Protein AF-A0A3N5NWB4-F1 (afdb_monomer)

Sequence (268 aa):
MDVYEHLRAKLATHPMGAPESESILEILRILFSPEEAALALHLPFKPGRDSEIAQRAGLPVEEVVAGCEAMADRGLVYAFEARGRHFYMLFPTAPGLFEFPFMKHGRLDLPFERLGELWADYYAHGWGAEMKGRRTHVARVIPIQETVAAQQTVLTFEEVAGYIDRARSISLQDCACRVSHGACDAPLDVCLAFDYGSKYLVERGMGRAIGREEALAVLRRARDAGLVHMTSNTLDRVEFVCNCCACCCGLLGTVTRLGGAAADIASN

Structure (mmCIF, N/CA/C/O backbone):
data_AF-A0A3N5NWB4-F1
#
_entry.id   AF-A0A3N5NWB4-F1
#
loop_
_atom_site.group_PDB
_atom_site.id
_atom_site.type_symbol
_atom_site.label_atom_id
_atom_site.label_alt_id
_atom_site.label_comp_id
_atom_site.label_asym_id
_atom_site.label_entity_id
_atom_site.label_seq_id
_atom_site.pdbx_PDB_ins_code
_atom_site.Cartn_x
_atom_site.Cartn_y
_atom_site.Cartn_z
_atom_site.occupancy
_atom_site.B_iso_or_equiv
_atom_site.auth_seq_id
_atom_site.auth_comp_id
_atom_site.auth_asym_id
_atom_site.auth_atom_id
_atom_site.pdbx_PDB_model_num
ATOM 1 N N . MET A 1 1 ? -4.529 17.393 21.491 1.00 63.91 1 MET A N 1
ATOM 2 C CA . MET A 1 1 ? -3.947 16.555 20.438 1.00 63.91 1 MET A CA 1
ATOM 3 C C . MET A 1 1 ? -5.118 15.950 19.684 1.00 63.91 1 MET A C 1
ATOM 5 O O . MET A 1 1 ? -5.981 15.351 20.321 1.00 63.91 1 MET A O 1
ATOM 9 N N . ASP A 1 2 ? -5.234 16.257 18.398 1.00 92.44 2 ASP A N 1
ATOM 10 C CA . ASP A 1 2 ? -6.316 15.793 17.514 1.00 92.44 2 ASP A CA 1
ATOM 11 C C . ASP A 1 2 ? -6.237 14.254 17.355 1.00 92.44 2 ASP A C 1
ATOM 13 O O . ASP A 1 2 ? -5.191 13.647 17.605 1.00 92.44 2 ASP A O 1
ATOM 17 N N . VAL A 1 3 ? -7.323 13.575 16.980 1.00 97.44 3 VAL A N 1
ATOM 18 C CA . VAL A 1 3 ? -7.339 12.106 16.814 1.00 97.44 3 VAL A CA 1
ATOM 19 C C . VAL A 1 3 ? -6.293 11.643 15.790 1.00 97.44 3 VAL A C 1
ATOM 21 O O . VAL A 1 3 ? -5.629 10.624 15.987 1.00 97.44 3 VAL A O 1
ATOM 24 N N . TYR A 1 4 ? -6.057 12.446 14.753 1.00 98.00 4 TYR A N 1
ATOM 25 C CA . TYR A 1 4 ? -5.067 12.169 13.712 1.00 98.00 4 TYR A CA 1
ATOM 26 C C . TYR A 1 4 ? -3.621 12.272 14.214 1.00 98.00 4 TYR A C 1
ATOM 28 O O . TYR A 1 4 ? -2.770 11.487 13.799 1.00 98.00 4 TYR A O 1
ATOM 36 N N . GLU A 1 5 ? -3.335 13.170 15.159 1.00 97.38 5 GLU A N 1
ATOM 37 C CA . GLU A 1 5 ? -2.010 13.269 15.785 1.00 97.38 5 GLU A CA 1
ATOM 38 C C . GLU A 1 5 ? -1.709 12.028 16.638 1.00 97.38 5 GLU A C 1
ATOM 40 O O . GLU A 1 5 ? -0.597 11.491 16.586 1.00 97.38 5 GLU A O 1
ATOM 45 N N . HIS A 1 6 ? -2.713 11.514 17.360 1.00 97.69 6 HIS A N 1
ATOM 46 C CA . HIS A 1 6 ? -2.598 10.248 18.086 1.00 97.69 6 HIS A CA 1
ATOM 47 C C . HIS A 1 6 ? -2.399 9.064 17.133 1.00 97.69 6 HIS A C 1
ATOM 49 O O . HIS A 1 6 ? -1.564 8.194 17.399 1.00 97.69 6 HIS A O 1
ATOM 55 N N . LEU A 1 7 ? -3.126 9.029 16.009 1.00 97.94 7 LEU A N 1
ATOM 56 C CA . LEU A 1 7 ? -2.986 7.964 15.014 1.00 97.94 7 LEU A CA 1
ATOM 57 C C . LEU A 1 7 ? -1.591 7.985 14.383 1.00 97.94 7 LEU A C 1
ATOM 59 O O . LEU A 1 7 ? -0.927 6.948 14.321 1.00 97.94 7 LEU A O 1
ATOM 63 N N . ARG A 1 8 ? -1.084 9.166 14.018 1.00 97.00 8 ARG A N 1
ATOM 64 C CA . ARG A 1 8 ? 0.300 9.333 13.560 1.00 97.00 8 ARG A CA 1
ATOM 65 C C . ARG A 1 8 ? 1.304 8.894 14.626 1.00 97.00 8 ARG A C 1
ATOM 67 O O . ARG A 1 8 ? 2.269 8.202 14.308 1.00 97.00 8 ARG A O 1
ATOM 74 N N . ALA A 1 9 ? 1.077 9.236 15.896 1.00 96.56 9 ALA A N 1
ATOM 75 C CA . ALA A 1 9 ? 1.950 8.816 16.993 1.00 96.56 9 ALA A CA 1
ATOM 76 C C . ALA A 1 9 ? 2.006 7.303 17.147 1.00 96.56 9 ALA A C 1
ATOM 78 O O . ALA A 1 9 ? 3.091 6.745 17.308 1.00 96.56 9 ALA A O 1
ATOM 79 N N . LYS A 1 10 ? 0.865 6.631 17.001 1.00 95.62 10 LYS A N 1
ATOM 80 C CA . LYS A 1 10 ? 0.808 5.176 16.937 1.00 95.62 10 LYS A CA 1
ATOM 81 C C . LYS A 1 10 ? 1.592 4.632 15.741 1.00 95.62 10 LYS A C 1
ATOM 83 O O . LYS A 1 10 ? 2.409 3.736 15.939 1.00 95.62 10 LYS A O 1
ATOM 88 N N . LEU A 1 11 ? 1.394 5.164 14.532 1.00 93.94 11 LEU A N 1
ATOM 89 C CA . LEU A 1 11 ? 2.130 4.741 13.329 1.00 93.94 11 LEU A CA 1
ATOM 90 C C . LEU A 1 11 ? 3.647 4.888 13.499 1.00 93.94 11 LEU A C 1
ATOM 92 O O . LEU A 1 11 ? 4.399 3.995 13.116 1.00 93.94 11 LEU A O 1
ATOM 96 N N . ALA A 1 12 ? 4.102 5.947 14.170 1.00 91.50 12 ALA A N 1
ATOM 97 C CA . ALA A 1 12 ? 5.521 6.176 14.429 1.00 91.50 12 ALA A CA 1
ATOM 98 C C . ALA A 1 12 ? 6.161 5.158 15.384 1.00 91.50 12 ALA A C 1
ATOM 100 O O . ALA A 1 12 ? 7.383 5.014 15.375 1.00 91.50 12 ALA A O 1
ATOM 101 N N . THR A 1 13 ? 5.364 4.419 16.168 1.00 89.44 13 THR A N 1
ATOM 102 C CA . THR A 1 13 ? 5.878 3.297 16.975 1.00 89.44 13 THR A CA 1
ATOM 103 C C . THR A 1 13 ? 6.265 2.082 16.126 1.00 89.44 13 THR A C 1
ATOM 105 O O . THR A 1 13 ? 7.004 1.217 16.596 1.00 89.44 13 THR A O 1
ATOM 108 N N . HIS A 1 14 ? 5.802 2.007 14.874 1.00 87.25 14 HIS A N 1
ATOM 109 C CA . HIS A 1 14 ? 6.186 0.949 13.947 1.00 87.25 14 HIS A CA 1
ATOM 110 C C . HIS A 1 14 ? 7.607 1.190 13.392 1.00 87.25 14 HIS A C 1
ATOM 112 O O . HIS A 1 14 ? 7.980 2.338 13.122 1.00 87.25 14 HIS A O 1
ATOM 118 N N . PRO A 1 15 ? 8.399 0.134 13.106 1.00 79.38 15 PRO A N 1
ATOM 119 C CA . PRO A 1 15 ? 9.727 0.262 12.492 1.00 79.38 15 PRO A CA 1
ATOM 120 C C . PRO A 1 15 ? 9.775 1.011 11.155 1.00 79.38 15 PRO A C 1
ATOM 122 O O . PRO A 1 15 ? 10.848 1.438 10.745 1.00 79.38 15 PRO A O 1
ATOM 125 N N . MET A 1 16 ? 8.636 1.234 10.504 1.00 77.19 16 MET A N 1
ATOM 126 C CA . MET A 1 16 ? 8.540 1.991 9.245 1.00 77.19 16 MET A CA 1
ATOM 127 C C . MET A 1 16 ? 8.387 3.502 9.445 1.00 77.19 16 MET A C 1
ATOM 129 O O . MET A 1 16 ? 8.522 4.257 8.485 1.00 77.19 16 MET A O 1
ATOM 133 N N . GLY A 1 17 ? 8.166 3.936 10.689 1.00 83.75 17 GLY A N 1
ATOM 134 C CA . GLY A 1 17 ? 8.128 5.345 11.057 1.00 83.75 17 GLY A CA 1
ATOM 135 C C . GLY A 1 17 ? 6.890 6.076 10.548 1.00 83.75 17 GLY A C 1
ATOM 136 O O . GLY A 1 17 ? 6.130 5.581 9.715 1.00 83.75 17 GLY A O 1
ATOM 137 N N . ALA A 1 18 ? 6.686 7.263 11.101 1.00 89.69 18 ALA A N 1
ATOM 138 C CA . ALA A 1 18 ? 5.696 8.233 10.652 1.00 89.69 18 ALA A CA 1
ATOM 139 C C . ALA A 1 18 ? 6.109 9.608 11.206 1.00 89.69 18 ALA A C 1
ATOM 141 O O . ALA A 1 18 ? 5.501 10.077 12.181 1.00 89.69 18 ALA A O 1
ATOM 142 N N . PRO A 1 19 ? 7.196 10.219 10.683 1.00 91.38 19 PRO A N 1
ATOM 143 C CA . PRO A 1 19 ? 7.656 11.524 11.146 1.00 91.38 19 PRO A CA 1
ATOM 144 C C . PRO A 1 19 ? 6.526 12.551 11.084 1.00 91.38 19 PRO A C 1
ATOM 146 O O . PRO A 1 19 ? 5.637 12.475 10.234 1.00 91.38 19 PRO A O 1
ATOM 149 N N . GLU A 1 20 ? 6.531 13.478 12.030 1.00 93.19 20 GLU A N 1
ATOM 150 C CA . GLU A 1 20 ? 5.509 14.514 12.128 1.00 93.19 20 GLU A CA 1
ATOM 151 C C . GLU A 1 20 ? 5.658 15.533 10.993 1.00 93.19 20 GLU A C 1
ATOM 153 O O . GLU A 1 20 ? 6.756 16.002 10.705 1.00 93.19 20 GLU A O 1
ATOM 158 N N . SER A 1 21 ? 4.547 15.834 10.325 1.00 94.38 21 SER A N 1
ATOM 159 C CA . SER A 1 21 ? 4.430 16.873 9.300 1.00 94.38 21 SER A CA 1
ATOM 160 C C . SER A 1 21 ? 2.951 17.187 9.068 1.00 94.38 21 SER A C 1
ATOM 162 O O . SER A 1 21 ? 2.092 16.349 9.350 1.00 94.38 21 SER A O 1
ATOM 164 N N . GLU A 1 22 ? 2.644 18.349 8.497 1.00 94.69 22 GLU A N 1
ATOM 165 C CA . GLU A 1 22 ? 1.274 18.651 8.059 1.00 94.69 22 GLU A CA 1
ATOM 166 C C . GLU A 1 22 ? 0.791 17.657 6.992 1.00 94.69 22 GLU A C 1
ATOM 168 O O . GLU A 1 22 ? -0.361 17.225 7.020 1.00 94.69 22 GLU A O 1
ATOM 173 N N . SER A 1 23 ? 1.693 17.205 6.116 1.00 96.38 23 SER A N 1
ATOM 174 C CA . SER A 1 23 ? 1.374 16.297 5.014 1.00 96.38 23 SER A CA 1
ATOM 175 C C . SER A 1 23 ? 0.840 14.952 5.501 1.00 96.38 23 SER A C 1
ATOM 177 O O . SER A 1 23 ? -0.194 14.501 5.014 1.00 96.38 23 SER A O 1
ATOM 179 N N . ILE A 1 24 ? 1.460 14.331 6.516 1.00 96.25 24 ILE A N 1
ATOM 180 C CA . ILE A 1 24 ? 0.925 13.078 7.081 1.00 96.25 24 ILE A CA 1
ATOM 181 C C . ILE A 1 24 ? -0.405 13.289 7.807 1.00 96.25 24 ILE A C 1
ATOM 183 O O . ILE A 1 24 ? -1.269 12.419 7.751 1.00 96.25 24 ILE A O 1
ATOM 187 N N . LEU A 1 25 ? -0.614 14.434 8.460 1.00 97.25 25 LEU A N 1
ATOM 188 C CA . LEU A 1 25 ? -1.892 14.717 9.116 1.00 97.25 25 LEU A CA 1
ATOM 189 C C . LEU A 1 25 ? -3.015 14.910 8.088 1.00 97.25 25 LEU A C 1
ATOM 191 O O . LEU A 1 25 ? -4.113 14.395 8.289 1.00 97.25 25 LEU A O 1
ATOM 195 N N . GLU A 1 26 ? -2.748 15.591 6.970 1.00 97.69 26 GLU A N 1
ATOM 196 C CA . GLU A 1 26 ? -3.701 15.720 5.861 1.00 97.69 26 GLU A CA 1
ATOM 197 C C . GLU A 1 26 ? -3.982 14.364 5.195 1.00 97.69 26 GLU A C 1
ATOM 199 O O . GLU A 1 26 ? -5.146 14.023 4.987 1.00 97.69 26 GLU A O 1
ATOM 204 N N . ILE A 1 27 ? -2.953 13.539 4.961 1.00 97.88 27 ILE A N 1
ATOM 205 C CA . ILE A 1 27 ? -3.112 12.159 4.468 1.00 97.88 27 ILE A CA 1
ATOM 206 C C . ILE A 1 27 ? -4.061 11.373 5.376 1.00 97.88 27 ILE A C 1
ATOM 208 O O . ILE A 1 27 ? -5.011 10.759 4.894 1.00 97.88 27 ILE A O 1
ATOM 212 N N . LEU A 1 28 ? -3.840 11.393 6.693 1.00 97.94 28 LEU A N 1
ATOM 213 C CA . LEU A 1 28 ? -4.677 10.640 7.627 1.00 97.94 28 LEU A CA 1
ATOM 214 C C . LEU A 1 28 ? -6.124 11.148 7.655 1.00 97.94 28 LEU A C 1
ATOM 216 O O . LEU A 1 28 ? -7.025 10.324 7.776 1.00 97.94 28 LEU A O 1
ATOM 220 N N . ARG A 1 29 ? -6.356 12.456 7.481 1.00 97.88 29 ARG A N 1
ATOM 221 C CA . ARG A 1 29 ? -7.704 13.044 7.346 1.00 97.88 29 ARG A CA 1
ATOM 222 C C . ARG A 1 29 ? -8.412 12.645 6.053 1.00 97.88 29 ARG A C 1
ATOM 224 O O . ARG A 1 29 ? -9.633 12.559 6.036 1.00 97.88 29 ARG A O 1
ATOM 231 N N . ILE A 1 30 ? -7.664 12.417 4.975 1.00 97.75 30 ILE A N 1
ATOM 232 C CA . ILE A 1 30 ? -8.216 11.909 3.712 1.00 97.75 30 ILE A CA 1
ATOM 233 C C . ILE A 1 30 ? -8.569 10.422 3.842 1.00 97.75 30 ILE A C 1
ATOM 235 O O . ILE A 1 30 ? -9.594 9.979 3.326 1.00 97.75 30 ILE A O 1
ATOM 239 N N . LEU A 1 31 ? -7.717 9.637 4.507 1.00 97.69 31 LEU A N 1
ATOM 240 C CA . LEU A 1 31 ? -7.877 8.185 4.588 1.00 97.69 31 LEU A CA 1
ATOM 241 C C . LEU A 1 31 ? -8.899 7.754 5.649 1.00 97.69 31 LEU A C 1
ATOM 243 O O . LEU A 1 31 ? -9.663 6.820 5.411 1.00 97.69 31 LEU A O 1
ATOM 247 N N . PHE A 1 32 ? -8.946 8.417 6.801 1.00 98.00 32 PHE A N 1
ATOM 248 C CA . PHE A 1 32 ? -9.786 8.025 7.930 1.00 98.00 32 PHE A CA 1
ATOM 249 C C . PHE A 1 32 ? -10.809 9.109 8.254 1.00 98.00 32 PHE A C 1
ATOM 251 O O . PHE A 1 32 ? -10.468 10.286 8.338 1.00 98.00 32 PHE A O 1
ATOM 258 N N . SER A 1 33 ? -12.048 8.701 8.528 1.00 97.50 33 SER A N 1
ATOM 259 C CA . SER A 1 33 ? -12.957 9.538 9.316 1.00 97.50 33 SER A CA 1
ATOM 260 C C . SER A 1 33 ? -12.460 9.660 10.768 1.00 97.50 33 SER A C 1
ATOM 262 O O . SER A 1 33 ? -11.670 8.820 11.217 1.00 97.50 33 SER A O 1
ATOM 264 N N . PRO A 1 34 ? -12.917 10.663 11.543 1.00 97.69 34 PRO A N 1
ATOM 265 C CA . PRO A 1 34 ? -12.547 10.789 12.953 1.00 97.69 34 PRO A CA 1
ATOM 266 C C . PRO A 1 34 ? -12.857 9.531 13.779 1.00 97.69 34 PRO A C 1
ATOM 268 O O . PRO A 1 34 ? -12.054 9.125 14.622 1.00 97.69 34 PRO A O 1
ATOM 271 N N . GLU A 1 35 ? -13.994 8.887 13.517 1.00 97.38 35 GLU A N 1
ATOM 272 C CA . GLU A 1 35 ? -14.447 7.673 14.198 1.00 97.38 35 GLU A CA 1
ATOM 273 C C . GLU A 1 35 ? -13.552 6.475 13.859 1.00 97.38 35 GLU A C 1
ATOM 275 O O . GLU A 1 35 ? -13.139 5.719 14.741 1.00 97.38 35 GLU A O 1
ATOM 280 N N . GLU A 1 36 ? -13.186 6.325 12.586 1.00 98.00 36 GLU A N 1
ATOM 281 C CA . GLU A 1 36 ? -12.278 5.267 12.140 1.00 98.00 36 GLU A CA 1
ATOM 282 C C . GLU A 1 36 ? -10.858 5.484 12.650 1.00 98.00 36 GLU A C 1
ATOM 284 O O . GLU A 1 36 ? -10.205 4.526 13.058 1.00 98.00 36 GLU A O 1
ATOM 289 N N . ALA A 1 37 ? -10.385 6.732 12.684 1.00 98.25 37 ALA A N 1
ATOM 290 C CA . ALA A 1 37 ? -9.095 7.071 13.268 1.00 98.25 37 ALA A CA 1
ATOM 291 C C . ALA A 1 37 ? -9.059 6.709 14.760 1.00 98.25 37 ALA A C 1
ATOM 293 O O . ALA A 1 37 ? -8.072 6.135 15.223 1.00 98.25 37 ALA A O 1
ATOM 294 N N . ALA A 1 38 ? -10.146 6.967 15.497 1.00 98.06 38 ALA A N 1
ATOM 295 C CA . ALA A 1 38 ? -10.276 6.564 16.894 1.00 98.06 38 ALA A CA 1
ATOM 296 C C . ALA A 1 38 ? -10.259 5.033 17.051 1.00 98.06 38 ALA A C 1
ATOM 298 O O . ALA A 1 38 ? -9.498 4.513 17.868 1.00 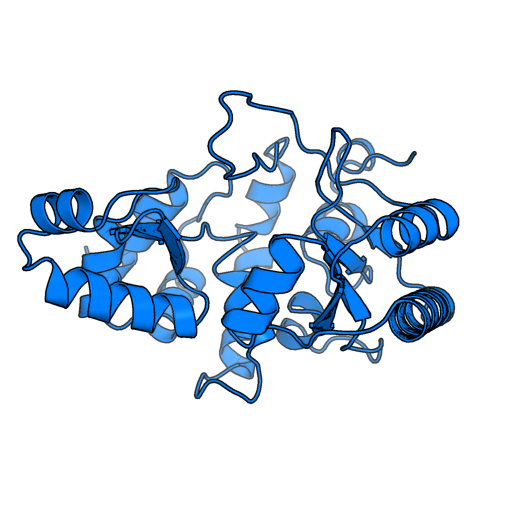98.06 38 ALA A O 1
ATOM 299 N N . LEU A 1 39 ? -11.010 4.290 16.229 1.00 98.38 39 LEU A N 1
ATOM 300 C CA . LEU A 1 39 ? -10.989 2.822 16.239 1.00 98.38 39 LEU A CA 1
ATOM 301 C C . LEU A 1 39 ? -9.597 2.265 15.893 1.00 98.38 39 LEU A C 1
ATOM 303 O O . LEU A 1 39 ? -9.104 1.345 16.555 1.00 98.38 39 LEU A O 1
ATOM 307 N N . ALA A 1 40 ? -8.923 2.854 14.904 1.00 97.94 40 ALA A N 1
ATOM 308 C CA . ALA A 1 40 ? -7.592 2.451 14.465 1.00 97.94 40 ALA A CA 1
ATOM 309 C C . ALA A 1 40 ? -6.541 2.548 15.584 1.00 97.94 40 ALA A C 1
ATOM 311 O O . ALA A 1 40 ? -5.581 1.770 15.595 1.00 97.94 40 ALA A O 1
ATOM 312 N N . LEU A 1 41 ? -6.737 3.412 16.589 1.00 97.94 41 LEU A N 1
ATOM 313 C CA . LEU A 1 41 ? -5.859 3.478 17.762 1.00 97.94 41 LEU A CA 1
ATOM 314 C C . LEU A 1 41 ? -5.823 2.161 18.554 1.00 97.94 41 LEU A C 1
ATOM 316 O O . LEU A 1 41 ? -4.781 1.809 19.122 1.00 97.94 41 LEU A O 1
ATOM 320 N N . HIS A 1 42 ? -6.911 1.389 18.533 1.00 97.81 42 HIS A N 1
ATOM 321 C CA . HIS A 1 42 ? -7.057 0.129 19.270 1.00 97.81 42 HIS A CA 1
ATOM 322 C C . HIS A 1 42 ? -6.593 -1.111 18.485 1.00 97.81 42 HIS A C 1
ATOM 324 O O . HIS A 1 42 ? -6.478 -2.208 19.060 1.00 97.81 42 HIS A O 1
ATOM 330 N N . LEU A 1 43 ? -6.276 -0.946 17.196 1.00 97.50 43 LEU A N 1
ATOM 331 C CA . LEU A 1 43 ? -5.780 -2.009 16.325 1.00 97.50 43 LEU A CA 1
ATOM 332 C C . LEU A 1 43 ? -4.285 -2.293 16.565 1.00 97.50 43 LEU A C 1
ATOM 334 O O . LEU A 1 43 ? -3.491 -1.360 16.698 1.00 97.50 43 LEU A O 1
ATOM 338 N N . PRO A 1 44 ? -3.846 -3.559 16.631 1.00 94.94 44 PRO A N 1
ATOM 339 C CA . PRO A 1 44 ? -2.423 -3.885 16.700 1.00 94.94 44 PRO A CA 1
ATOM 340 C C . PRO A 1 44 ? -1.763 -3.856 15.309 1.00 94.94 44 PRO A C 1
ATOM 342 O O . PRO A 1 44 ? -2.443 -3.954 14.294 1.00 94.94 44 PRO A O 1
ATOM 345 N N . PHE A 1 45 ? -0.424 -3.818 15.264 1.00 91.06 45 PHE A N 1
ATOM 346 C CA . PHE A 1 45 ? 0.380 -4.089 14.050 1.00 91.06 45 PHE A CA 1
ATOM 347 C C . PHE A 1 45 ? 0.625 -5.594 13.816 1.00 91.06 45 PHE A C 1
ATOM 349 O O . PHE A 1 45 ? 1.542 -6.000 13.112 1.00 91.06 45 PHE A O 1
ATOM 356 N N . LYS A 1 46 ? -0.169 -6.439 14.474 1.00 89.94 46 LYS A N 1
ATOM 357 C CA . LYS A 1 46 ? -0.219 -7.893 14.311 1.00 89.94 46 LYS A CA 1
ATOM 358 C C . LYS A 1 46 ? -1.685 -8.325 14.357 1.00 89.94 46 LYS A C 1
ATOM 360 O O . LYS A 1 46 ? -2.478 -7.565 14.910 1.00 89.94 46 LYS A O 1
ATOM 365 N N . PRO A 1 47 ? -2.055 -9.516 13.857 1.00 91.31 47 PRO A N 1
ATOM 366 C CA . PRO A 1 47 ? -3.432 -9.989 13.913 1.00 91.31 47 PRO A CA 1
ATOM 367 C C . PRO A 1 47 ? -3.996 -9.939 15.337 1.00 91.31 47 PRO A C 1
ATOM 369 O O . PRO A 1 47 ? -3.508 -10.632 16.231 1.00 91.31 47 PRO A O 1
ATOM 372 N N . GLY A 1 48 ? -5.001 -9.091 15.546 1.00 95.06 48 GLY A N 1
ATOM 373 C CA . GLY A 1 48 ? -5.760 -8.975 16.786 1.00 95.06 48 GLY A CA 1
ATOM 374 C C . GLY A 1 48 ? -7.176 -9.480 16.578 1.00 95.06 48 GLY A C 1
ATOM 375 O O . GLY A 1 48 ? -7.780 -9.215 15.543 1.00 95.06 48 GLY A O 1
ATOM 376 N N . ARG A 1 49 ? -7.707 -10.211 17.556 1.00 96.88 49 ARG A N 1
ATOM 377 C CA . ARG A 1 49 ? -9.067 -10.744 17.477 1.00 96.88 49 ARG A CA 1
ATOM 378 C C . ARG A 1 49 ? -10.101 -9.635 17.694 1.00 96.88 49 ARG A C 1
ATOM 380 O O . ARG A 1 49 ? -9.924 -8.805 18.587 1.00 96.88 49 ARG A O 1
ATOM 387 N N . ASP A 1 50 ? -11.190 -9.679 16.932 1.00 96.50 50 ASP A N 1
ATOM 388 C CA . ASP A 1 50 ? -12.376 -8.818 17.061 1.00 96.50 50 ASP A CA 1
ATOM 389 C C . ASP A 1 50 ? -12.778 -8.512 18.518 1.00 96.50 50 ASP A C 1
ATOM 391 O O . ASP A 1 50 ? -12.818 -7.352 18.923 1.00 96.50 50 ASP A O 1
ATOM 395 N N . SER A 1 51 ? -12.959 -9.539 19.349 1.00 97.06 51 SER A N 1
ATOM 396 C CA . SER A 1 51 ? -13.363 -9.409 20.752 1.00 97.06 51 SER A CA 1
ATOM 397 C C . SER A 1 51 ? -12.345 -8.668 21.624 1.00 97.06 51 SER A C 1
ATOM 399 O O . SER A 1 51 ? -12.714 -7.967 22.561 1.00 97.06 51 SER A O 1
ATOM 401 N N . GLU A 1 52 ? -11.051 -8.825 21.339 1.00 97.56 52 GLU A N 1
ATOM 402 C CA . GLU A 1 52 ? -9.986 -8.145 22.087 1.00 97.56 52 GLU A CA 1
ATOM 403 C C . GLU A 1 52 ? -9.872 -6.675 21.677 1.00 97.56 52 GLU A C 1
ATOM 405 O O . GLU A 1 52 ? -9.563 -5.819 22.505 1.00 97.56 52 GLU A O 1
ATOM 410 N N . ILE A 1 53 ? -10.106 -6.379 20.396 1.00 97.88 53 ILE A N 1
ATOM 411 C CA . ILE A 1 53 ? -10.150 -5.008 19.883 1.00 97.88 53 ILE A CA 1
ATOM 412 C C . ILE A 1 53 ? -11.366 -4.289 20.473 1.00 97.88 53 ILE A C 1
ATOM 414 O O . ILE A 1 53 ? -11.201 -3.204 21.022 1.00 97.88 53 ILE A O 1
ATOM 418 N N . ALA A 1 54 ? -12.537 -4.930 20.460 1.00 97.88 54 ALA A N 1
ATOM 419 C CA . ALA A 1 54 ? -13.773 -4.438 21.071 1.00 97.88 54 ALA A CA 1
ATOM 420 C C . ALA A 1 54 ? -13.599 -4.104 22.556 1.00 97.88 54 ALA A C 1
ATOM 422 O O . ALA A 1 54 ? -13.914 -2.995 22.982 1.00 97.88 54 ALA A O 1
ATOM 423 N N . GLN A 1 55 ? -12.982 -5.005 23.329 1.00 97.94 55 GLN A N 1
ATOM 424 C CA . GLN A 1 55 ? -12.688 -4.753 24.740 1.00 97.94 55 GLN A CA 1
ATOM 425 C C . GLN A 1 55 ? -11.780 -3.529 24.945 1.00 97.94 55 GLN A C 1
ATOM 427 O O . GLN A 1 55 ? -12.023 -2.739 25.853 1.00 97.94 55 GLN A O 1
ATOM 432 N N . ARG A 1 56 ? -10.736 -3.358 24.119 1.00 96.44 56 ARG A N 1
ATOM 433 C CA . ARG A 1 56 ? -9.824 -2.202 24.213 1.00 96.44 56 ARG A CA 1
ATOM 434 C C . ARG A 1 56 ? -10.472 -0.894 23.772 1.00 96.44 56 ARG A C 1
ATOM 436 O O . ARG A 1 56 ? -10.107 0.147 24.310 1.00 96.44 56 ARG A O 1
ATOM 443 N N . ALA A 1 57 ? -11.360 -0.953 22.784 1.00 96.19 57 ALA A N 1
ATOM 444 C CA . ALA A 1 57 ? -12.071 0.201 22.248 1.00 96.19 57 ALA A CA 1
ATOM 445 C C . ALA A 1 57 ? -13.280 0.605 23.107 1.00 96.19 57 ALA A C 1
ATOM 447 O O . ALA A 1 57 ? -13.754 1.730 22.998 1.00 96.19 57 ALA A O 1
ATOM 448 N N . GLY A 1 58 ? -13.781 -0.294 23.962 1.00 97.31 58 GLY A N 1
ATOM 449 C CA . GLY A 1 58 ? -15.026 -0.075 24.698 1.00 97.31 58 GLY A CA 1
ATOM 450 C C . GLY A 1 58 ? -16.260 -0.071 23.790 1.00 97.31 58 GLY A C 1
ATOM 451 O O . GLY A 1 58 ? -17.247 0.581 24.120 1.00 97.31 58 GLY A O 1
ATOM 452 N N . LEU A 1 59 ? -16.197 -0.778 22.657 1.00 97.06 59 LEU A N 1
ATOM 453 C CA . LEU A 1 59 ? -17.253 -0.851 21.643 1.00 97.06 59 LEU A CA 1
ATOM 454 C C . LEU A 1 59 ? -17.838 -2.271 21.554 1.00 97.06 59 LEU A C 1
ATOM 456 O O . LEU A 1 59 ? -17.144 -3.235 21.895 1.00 97.06 59 LEU A O 1
ATOM 460 N N . PRO A 1 60 ? -19.080 -2.434 21.064 1.00 98.00 60 PRO A N 1
ATOM 461 C CA . PRO A 1 60 ? -19.614 -3.737 20.675 1.00 98.00 60 PRO A CA 1
ATOM 462 C C . PRO A 1 60 ? -18.760 -4.416 19.596 1.00 98.00 60 PRO A C 1
ATOM 464 O O . PRO A 1 60 ? -18.143 -3.756 18.756 1.00 98.00 60 PRO A O 1
ATOM 467 N N . VAL A 1 61 ? -18.733 -5.753 19.593 1.00 97.56 61 VAL A N 1
ATOM 468 C CA . VAL A 1 61 ? -17.937 -6.531 18.624 1.00 97.56 61 VAL A CA 1
ATOM 469 C C . VAL A 1 61 ? -18.418 -6.272 17.199 1.00 97.56 61 VAL A C 1
ATOM 471 O O . VAL A 1 61 ? -17.608 -6.139 16.288 1.00 97.56 61 VAL A O 1
ATOM 474 N N . GLU A 1 62 ? -19.727 -6.150 17.021 1.00 97.38 62 GLU A N 1
ATOM 475 C CA . GLU A 1 62 ? -20.383 -5.912 15.741 1.00 97.38 62 GLU A CA 1
ATOM 476 C C . GLU A 1 62 ? -19.971 -4.560 15.141 1.00 97.38 62 GLU A C 1
ATOM 478 O O . GLU A 1 62 ? -19.709 -4.476 13.942 1.00 97.38 62 GLU A O 1
ATOM 483 N N . GLU A 1 63 ? -19.841 -3.523 15.974 1.00 97.62 63 GLU A N 1
ATOM 484 C CA . GLU A 1 63 ? -19.372 -2.199 15.546 1.00 97.62 63 GLU A CA 1
ATOM 485 C C . GLU A 1 63 ? -17.891 -2.224 15.153 1.00 97.62 63 GLU A C 1
ATOM 487 O O . GLU A 1 63 ? -17.506 -1.636 14.141 1.00 97.62 63 GLU A O 1
ATOM 492 N N . VAL A 1 64 ? -17.058 -2.957 15.902 1.00 98.06 64 VAL A N 1
ATOM 493 C CA . VAL A 1 64 ? -15.643 -3.146 15.549 1.00 98.06 64 VAL A CA 1
ATOM 494 C C . VAL A 1 64 ? -15.496 -3.885 14.227 1.00 98.06 64 VAL A C 1
ATOM 496 O O . VAL A 1 64 ? -14.705 -3.453 13.392 1.00 98.06 64 VAL A O 1
ATOM 499 N N . VAL A 1 65 ? -16.244 -4.972 14.022 1.00 97.94 65 VAL A N 1
ATOM 500 C CA . VAL A 1 65 ? -16.231 -5.733 12.765 1.00 97.94 65 VAL A CA 1
ATOM 501 C C . VAL A 1 65 ? -16.655 -4.831 11.609 1.00 97.94 65 VAL A C 1
ATOM 503 O O . VAL A 1 65 ? -15.911 -4.707 10.642 1.00 97.94 65 VAL A O 1
ATOM 506 N N . ALA A 1 66 ? -17.782 -4.124 11.730 1.00 98.00 66 ALA A N 1
ATOM 507 C CA . ALA A 1 66 ? -18.267 -3.230 10.680 1.00 98.00 66 ALA A CA 1
ATOM 508 C C . ALA A 1 66 ? -17.252 -2.127 10.328 1.00 98.00 66 ALA A C 1
ATOM 510 O O . ALA A 1 66 ? -16.937 -1.931 9.153 1.00 98.00 66 ALA A O 1
ATOM 511 N N . GLY A 1 67 ? -16.692 -1.445 11.333 1.00 98.06 67 GLY A N 1
ATOM 512 C CA . GLY A 1 67 ? -15.694 -0.395 11.119 1.00 98.06 67 GLY A CA 1
ATOM 513 C C . GLY A 1 67 ? -14.386 -0.929 10.528 1.00 98.06 67 GLY A C 1
ATOM 514 O O . GLY A 1 67 ? -13.807 -0.317 9.631 1.00 98.06 67 GLY A O 1
ATOM 515 N N . CYS A 1 68 ? -13.922 -2.094 10.984 1.00 98.19 68 CYS A N 1
ATOM 516 C CA . CYS A 1 68 ? -12.692 -2.687 10.470 1.00 98.19 68 CYS A CA 1
ATOM 517 C C . CYS A 1 68 ? -12.847 -3.232 9.047 1.00 98.19 68 CYS A C 1
ATOM 519 O O . CYS A 1 68 ? -11.920 -3.064 8.258 1.00 98.19 68 CYS A O 1
ATOM 521 N N . GLU A 1 69 ? -13.989 -3.827 8.689 1.00 97.62 69 GLU A N 1
ATOM 522 C CA . GLU A 1 69 ? -14.261 -4.239 7.305 1.00 97.62 69 GLU A CA 1
ATOM 523 C C . GLU A 1 69 ? -14.353 -3.023 6.372 1.00 97.62 69 GLU A C 1
ATOM 525 O O . GLU A 1 69 ? -13.726 -3.025 5.316 1.00 97.62 69 GLU A O 1
ATOM 530 N N . ALA A 1 70 ? -15.016 -1.937 6.789 1.00 96.88 70 ALA A N 1
ATOM 531 C CA . ALA A 1 70 ? -15.078 -0.699 6.005 1.00 96.88 70 ALA A CA 1
ATOM 532 C C . ALA A 1 70 ? -13.686 -0.076 5.767 1.00 96.88 70 ALA A C 1
ATOM 534 O O . ALA A 1 70 ? -13.382 0.412 4.674 1.00 96.88 70 ALA A O 1
ATOM 535 N N . MET A 1 71 ? -12.805 -0.118 6.772 1.00 97.94 71 MET A N 1
ATOM 536 C CA . MET A 1 71 ? -11.404 0.287 6.623 1.00 97.94 71 MET A CA 1
ATOM 537 C C . MET A 1 71 ? -10.603 -0.689 5.748 1.00 97.94 71 MET A C 1
ATOM 539 O O . MET A 1 71 ? -9.772 -0.257 4.945 1.00 97.94 71 MET A O 1
ATOM 543 N N . ALA A 1 72 ? -10.837 -1.997 5.868 1.00 96.38 72 ALA A N 1
ATOM 544 C CA . ALA A 1 72 ? -10.150 -3.016 5.076 1.00 96.38 72 ALA A CA 1
ATOM 545 C C . ALA A 1 72 ? -10.514 -2.935 3.590 1.00 96.38 72 ALA A C 1
ATOM 547 O O . ALA A 1 72 ? -9.636 -3.018 2.727 1.00 96.38 72 ALA A O 1
ATOM 548 N N . ASP A 1 73 ? -11.779 -2.658 3.282 1.00 94.88 73 ASP A N 1
ATOM 549 C CA . ASP A 1 73 ? -12.253 -2.435 1.919 1.00 94.88 73 ASP A CA 1
ATOM 550 C C . ASP A 1 73 ? -11.652 -1.177 1.290 1.00 94.88 73 ASP A C 1
ATOM 552 O O . ASP A 1 73 ? -11.551 -1.090 0.068 1.00 94.88 73 ASP A O 1
ATOM 556 N N . ARG A 1 74 ? -11.170 -0.223 2.088 1.00 95.31 74 ARG A N 1
ATOM 557 C CA . ARG A 1 74 ? -10.415 0.943 1.601 1.00 95.31 74 ARG A CA 1
ATOM 558 C C . ARG A 1 74 ? -8.896 0.748 1.640 1.00 95.31 74 ARG A C 1
ATOM 560 O O . ARG A 1 74 ? -8.161 1.639 1.229 1.00 95.31 74 ARG A O 1
ATOM 567 N N . GLY A 1 75 ? -8.421 -0.423 2.069 1.00 94.75 75 GLY A N 1
ATOM 568 C CA . GLY A 1 75 ? -6.997 -0.754 2.122 1.00 94.75 75 GLY A CA 1
ATOM 569 C C . GLY A 1 75 ? -6.249 -0.133 3.302 1.00 94.75 75 GLY A C 1
ATOM 570 O O . GLY A 1 75 ? -5.053 0.107 3.202 1.00 94.75 75 GLY A O 1
ATOM 571 N N . LEU A 1 76 ? -6.932 0.135 4.417 1.00 97.06 76 LEU A N 1
ATOM 572 C CA . LEU A 1 76 ? -6.351 0.789 5.602 1.00 97.06 76 LEU A CA 1
ATOM 573 C C . LEU A 1 76 ? -6.049 -0.191 6.744 1.00 97.06 76 LEU A C 1
ATOM 575 O O . LEU A 1 76 ? -5.189 0.055 7.593 1.00 97.06 76 LEU A O 1
ATOM 579 N N . VAL A 1 77 ? -6.748 -1.323 6.745 1.00 96.50 77 VAL A N 1
ATOM 580 C CA . VAL A 1 77 ? -6.655 -2.382 7.750 1.00 96.50 77 VAL A CA 1
ATOM 581 C C . VAL A 1 77 ? -6.535 -3.724 7.040 1.00 96.50 77 VAL A C 1
ATOM 583 O O . VAL A 1 77 ? -7.193 -3.976 6.034 1.00 96.50 77 VAL A O 1
ATOM 586 N N . TYR A 1 78 ? -5.689 -4.599 7.566 1.00 94.25 78 TYR A N 1
ATOM 587 C CA . TYR A 1 78 ? -5.660 -5.995 7.167 1.00 94.25 78 TYR A CA 1
ATOM 588 C C . TYR A 1 78 ? -6.775 -6.754 7.873 1.00 94.25 78 TYR A C 1
ATOM 590 O O . TYR A 1 78 ? -6.908 -6.632 9.092 1.00 94.25 78 TYR A O 1
ATOM 598 N N . ALA A 1 79 ? -7.525 -7.568 7.137 1.00 94.81 79 ALA A N 1
ATOM 599 C CA . ALA A 1 79 ? -8.664 -8.302 7.671 1.00 94.81 79 ALA A CA 1
ATOM 600 C C . ALA A 1 79 ? -8.721 -9.727 7.117 1.00 94.81 79 ALA A C 1
ATOM 602 O O . ALA A 1 79 ? -8.660 -9.934 5.905 1.00 94.81 79 ALA A O 1
ATOM 603 N N . PHE A 1 80 ? -8.864 -10.714 7.999 1.00 93.00 80 PHE A N 1
ATOM 604 C CA . PHE A 1 80 ? -9.106 -12.101 7.606 1.00 93.00 80 PHE A CA 1
ATOM 605 C C . PHE A 1 80 ? -9.963 -12.833 8.635 1.00 93.00 80 PHE A C 1
ATOM 607 O O . PHE A 1 80 ? -9.982 -12.488 9.818 1.00 93.00 80 PHE A O 1
ATOM 614 N N . GLU A 1 81 ? -10.625 -13.894 8.185 1.00 92.25 81 GLU A N 1
ATOM 615 C CA . GLU A 1 81 ? -11.390 -14.781 9.051 1.00 92.25 81 GLU A CA 1
ATOM 616 C C . GLU A 1 81 ? -10.635 -16.094 9.296 1.00 92.25 81 GLU A C 1
ATOM 618 O O . GLU A 1 81 ? -10.049 -16.687 8.386 1.00 92.25 81 GLU A O 1
ATOM 623 N N . ALA A 1 82 ? -10.662 -16.585 10.536 1.00 89.50 82 ALA A N 1
ATOM 624 C CA . ALA A 1 82 ? -10.189 -17.925 10.854 1.00 89.50 82 ALA A CA 1
ATOM 625 C C . ALA A 1 82 ? -11.060 -18.597 11.920 1.00 89.50 82 ALA A C 1
ATOM 627 O O . ALA A 1 82 ? -11.100 -18.183 13.082 1.00 89.50 82 ALA A O 1
ATOM 628 N N . ARG A 1 83 ? -11.678 -19.726 11.542 1.00 90.25 83 ARG A N 1
ATOM 629 C CA . ARG A 1 83 ? -12.557 -20.532 12.410 1.00 90.25 83 ARG A CA 1
ATOM 630 C C . ARG A 1 83 ? -13.756 -19.720 12.939 1.00 90.25 83 ARG A C 1
ATOM 632 O O . ARG A 1 83 ? -14.004 -19.753 14.144 1.00 90.25 83 ARG A O 1
ATOM 639 N N . GLY A 1 84 ? -14.454 -18.984 12.065 1.00 89.88 84 GLY A N 1
ATOM 640 C CA . GLY A 1 84 ? -15.645 -18.203 12.429 1.00 89.88 84 GLY A CA 1
ATOM 641 C C . GLY A 1 84 ? -15.351 -16.978 13.295 1.00 89.88 84 GLY A C 1
ATOM 642 O O . GLY A 1 84 ? -16.181 -16.599 14.115 1.00 89.88 84 GLY A O 1
ATOM 643 N N . ARG A 1 85 ? -14.134 -16.431 13.215 1.00 91.44 85 ARG A N 1
ATOM 644 C CA . ARG A 1 85 ? -13.674 -15.287 14.017 1.00 91.44 85 ARG A CA 1
ATOM 645 C C . ARG A 1 85 ? -12.913 -14.314 13.139 1.00 91.44 85 ARG A C 1
ATOM 647 O O . ARG A 1 85 ? -12.107 -14.767 12.320 1.00 91.44 85 ARG A O 1
ATOM 654 N N . HIS A 1 86 ? -13.107 -13.021 13.372 1.00 95.94 86 HIS A N 1
ATOM 655 C CA . HIS A 1 86 ? -12.460 -11.973 12.598 1.00 95.94 86 HIS A CA 1
ATOM 656 C C . HIS A 1 86 ? -11.164 -11.510 13.264 1.00 95.94 86 HIS A C 1
ATOM 658 O O . HIS A 1 86 ? -11.058 -11.388 14.492 1.00 95.94 86 HIS A O 1
ATOM 664 N N . PHE A 1 87 ? -10.161 -11.258 12.429 1.00 97.06 87 PHE A N 1
ATOM 665 C CA . PHE A 1 87 ? -8.855 -10.772 12.837 1.00 97.06 87 PHE A CA 1
ATOM 666 C C . PHE A 1 87 ? -8.497 -9.525 12.049 1.00 97.06 87 PHE A C 1
ATOM 668 O O . PHE A 1 87 ? -8.571 -9.524 10.820 1.00 97.06 87 PHE A O 1
ATOM 675 N N . TYR A 1 88 ? -8.037 -8.504 12.768 1.00 97.44 88 TYR A N 1
ATOM 676 C CA . TYR A 1 88 ? -7.713 -7.202 12.205 1.00 97.44 88 TYR A CA 1
ATOM 677 C C . TYR A 1 88 ? -6.325 -6.726 12.615 1.00 97.44 88 TYR A C 1
ATOM 679 O O . TYR A 1 88 ? -5.840 -7.016 13.713 1.00 97.44 88 TYR A O 1
ATOM 687 N N . MET A 1 89 ? -5.689 -5.970 11.727 1.00 94.88 89 MET A N 1
ATOM 688 C CA . MET A 1 89 ? -4.396 -5.336 11.960 1.00 94.88 89 MET A CA 1
ATOM 689 C C . MET A 1 89 ? -4.333 -3.987 11.242 1.00 94.88 89 MET A C 1
ATOM 691 O O . MET A 1 89 ? -4.678 -3.895 10.069 1.00 94.88 89 MET A O 1
ATOM 695 N N . LEU A 1 90 ? -3.834 -2.954 11.920 1.00 96.81 90 LEU A N 1
ATOM 696 C CA . LEU A 1 90 ? -3.570 -1.660 11.292 1.00 96.81 90 LEU A CA 1
ATOM 697 C C . LEU A 1 90 ? -2.374 -1.778 10.346 1.00 96.81 90 LEU A C 1
ATOM 699 O O . LEU A 1 90 ? -1.322 -2.283 10.747 1.00 96.81 90 LEU A O 1
ATOM 703 N N . PHE A 1 91 ? -2.509 -1.285 9.116 1.00 94.06 91 PHE A N 1
ATOM 704 C CA . PHE A 1 91 ? -1.362 -1.196 8.222 1.00 94.06 91 PHE A CA 1
ATOM 705 C C . PHE A 1 91 ? -0.369 -0.121 8.694 1.00 94.06 91 PHE A C 1
ATOM 707 O O . PHE A 1 91 ? -0.786 0.948 9.144 1.00 94.06 91 PHE A O 1
ATOM 714 N N . PRO A 1 92 ? 0.951 -0.369 8.602 1.00 91.06 92 PRO A N 1
ATOM 715 C CA . PRO A 1 92 ? 1.945 0.670 8.838 1.00 91.06 92 PRO A CA 1
ATOM 716 C C . PRO A 1 92 ? 1.950 1.687 7.683 1.00 91.06 92 PRO A C 1
ATOM 718 O O . PRO A 1 92 ? 1.281 1.494 6.670 1.00 91.06 92 PRO A O 1
ATOM 721 N N . THR A 1 93 ? 2.739 2.756 7.807 1.00 90.00 93 THR A N 1
ATOM 722 C CA . THR A 1 93 ? 2.880 3.794 6.767 1.00 90.00 93 THR A CA 1
ATOM 723 C C . THR A 1 93 ? 3.233 3.198 5.397 1.00 90.00 93 THR A C 1
ATOM 725 O O . THR A 1 93 ? 2.554 3.482 4.416 1.00 90.00 93 THR A O 1
ATOM 728 N N . ALA A 1 94 ? 4.224 2.300 5.353 1.00 84.12 94 ALA A N 1
ATOM 729 C CA . ALA A 1 94 ? 4.462 1.372 4.245 1.00 84.12 94 ALA A CA 1
ATOM 730 C C . ALA A 1 94 ? 5.210 0.119 4.731 1.00 84.12 94 ALA A C 1
ATOM 732 O O . ALA A 1 94 ? 5.881 0.215 5.756 1.00 84.12 94 ALA A O 1
ATOM 733 N N . PRO A 1 95 ? 5.152 -1.023 4.022 1.00 81.50 95 PRO A N 1
ATOM 734 C CA . PRO A 1 95 ? 4.106 -1.334 3.053 1.00 81.50 95 PRO A CA 1
ATOM 735 C C . PRO A 1 95 ? 2.742 -1.379 3.761 1.00 81.50 95 PRO A C 1
ATOM 737 O O . PRO A 1 95 ? 2.606 -2.032 4.798 1.00 81.50 95 PRO A O 1
ATOM 740 N N . GLY A 1 96 ? 1.753 -0.640 3.262 1.00 89.25 96 GLY A N 1
ATOM 741 C CA . GLY A 1 96 ? 0.526 -0.388 4.007 1.00 89.25 96 GLY A CA 1
ATOM 742 C C . GLY A 1 96 ? -0.299 0.790 3.497 1.00 89.25 96 GLY A C 1
ATOM 743 O O . GLY A 1 96 ? -0.808 0.758 2.377 1.00 89.25 96 GLY A O 1
ATOM 744 N N . LEU A 1 97 ? -0.463 1.806 4.352 1.00 94.12 97 LEU A N 1
ATOM 745 C CA . LEU A 1 97 ? -1.343 2.960 4.116 1.00 94.12 97 LEU A CA 1
ATOM 746 C C . LEU A 1 97 ? -0.983 3.754 2.858 1.00 94.12 97 LEU A C 1
ATOM 748 O O . LEU A 1 97 ? -1.860 4.383 2.273 1.00 94.12 97 LEU A O 1
ATOM 752 N N . PHE A 1 98 ? 0.284 3.729 2.446 1.00 93.44 98 PHE A N 1
ATOM 753 C CA . PHE A 1 98 ? 0.689 4.284 1.166 1.00 93.44 98 PHE A CA 1
ATOM 754 C C . PHE A 1 98 ? 0.134 3.446 0.008 1.00 93.44 98 PHE A C 1
ATOM 756 O O . PHE A 1 98 ? -0.674 3.935 -0.772 1.00 93.44 98 PHE A O 1
ATOM 763 N N . GLU A 1 99 ? 0.532 2.181 -0.128 1.00 91.19 99 GLU A N 1
ATOM 764 C CA . GLU A 1 99 ? 0.322 1.430 -1.364 1.00 91.19 99 GLU A CA 1
ATOM 765 C C . GLU A 1 99 ? -1.121 0.964 -1.572 1.00 91.19 99 GLU A C 1
ATOM 767 O O . GLU A 1 99 ? -1.642 1.056 -2.686 1.00 91.19 99 GLU A O 1
ATOM 772 N N . PHE A 1 100 ? -1.768 0.432 -0.532 1.00 93.69 100 PHE A N 1
ATOM 773 C CA . PHE A 1 100 ? -3.031 -0.293 -0.693 1.00 93.69 100 PHE A CA 1
ATOM 774 C C . PHE A 1 100 ? -4.204 0.583 -1.157 1.00 93.69 100 PHE A C 1
ATOM 776 O O . PHE A 1 100 ? -4.934 0.131 -2.045 1.00 93.69 100 PHE A O 1
ATOM 783 N N . PRO A 1 101 ? -4.383 1.832 -0.680 1.00 94.75 101 PRO A N 1
ATOM 784 C CA . PRO A 1 101 ? -5.400 2.721 -1.240 1.00 94.75 101 PRO A CA 1
ATOM 785 C C . PRO A 1 101 ? -5.182 3.010 -2.733 1.00 94.75 101 PRO A C 1
ATOM 787 O O . PRO A 1 101 ? -6.138 2.964 -3.509 1.00 94.75 101 PRO A O 1
ATOM 790 N N . PHE A 1 102 ? -3.935 3.232 -3.177 1.00 95.38 102 PHE A N 1
ATOM 791 C CA . PHE A 1 102 ? -3.627 3.477 -4.597 1.00 95.38 102 PHE A CA 1
ATOM 792 C C . PHE A 1 102 ? -3.857 2.251 -5.486 1.00 95.38 102 PHE A C 1
ATOM 794 O O . PHE A 1 102 ? -4.205 2.418 -6.653 1.00 95.38 102 PHE A O 1
ATOM 801 N N . MET A 1 103 ? -3.743 1.025 -4.962 1.00 94.00 103 MET A N 1
ATOM 802 C CA . MET A 1 103 ? -4.137 -0.185 -5.707 1.00 94.00 103 MET A CA 1
ATOM 803 C C . MET A 1 103 ? -5.642 -0.230 -6.018 1.00 94.00 103 MET A C 1
ATOM 805 O O . MET A 1 103 ? -6.077 -1.004 -6.870 1.00 94.00 103 MET A O 1
ATOM 809 N N . LYS A 1 104 ? -6.448 0.600 -5.343 1.00 93.06 104 LYS A N 1
ATOM 810 C CA . LYS A 1 104 ? -7.886 0.772 -5.588 1.00 93.06 104 LYS A CA 1
ATOM 811 C C . LYS A 1 104 ? -8.214 2.105 -6.269 1.00 93.06 104 LYS A C 1
ATOM 813 O O . LYS A 1 104 ? -9.363 2.551 -6.225 1.00 93.06 104 LYS A O 1
ATOM 818 N N . HIS A 1 105 ? -7.234 2.737 -6.914 1.00 90.44 105 HIS A N 1
ATOM 819 C CA . HIS A 1 105 ? -7.470 3.909 -7.751 1.00 90.44 105 HIS A CA 1
ATOM 820 C C . HIS A 1 105 ? -8.577 3.648 -8.787 1.00 90.44 105 HIS A C 1
ATOM 822 O O . HIS A 1 105 ? -8.677 2.565 -9.363 1.00 90.44 105 HIS A O 1
ATOM 828 N N . GLY A 1 106 ? -9.464 4.631 -8.965 1.00 88.19 106 GLY A N 1
AT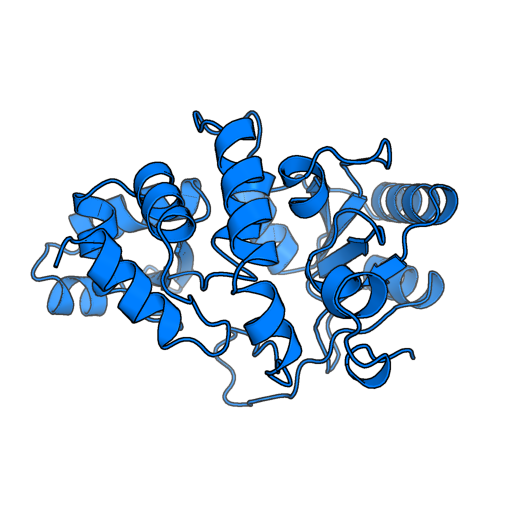OM 829 C CA . GLY A 1 106 ? -10.652 4.514 -9.816 1.00 88.19 106 GLY A CA 1
ATOM 830 C C . GLY A 1 106 ? -11.787 3.661 -9.230 1.00 88.19 106 GLY A C 1
ATOM 831 O O . GLY A 1 106 ? -12.824 3.514 -9.872 1.00 88.19 106 GLY A O 1
ATOM 832 N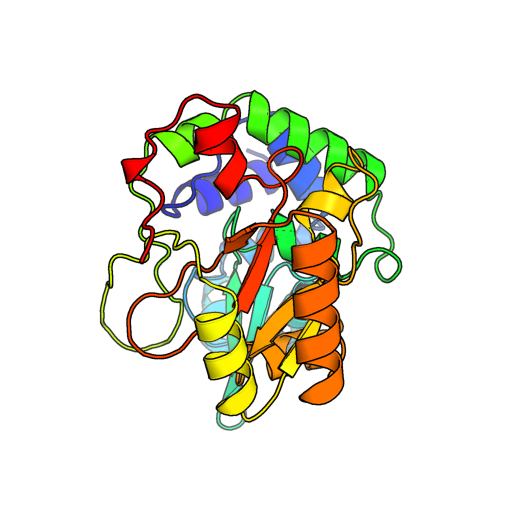 N . ARG A 1 107 ? -11.616 3.097 -8.024 1.00 90.69 107 ARG A N 1
ATOM 833 C CA . ARG A 1 107 ? -12.641 2.317 -7.300 1.00 90.69 107 ARG A CA 1
ATOM 834 C C . ARG A 1 107 ? -13.026 2.921 -5.952 1.00 90.69 107 ARG A C 1
ATOM 836 O O . ARG A 1 107 ? -14.052 2.539 -5.399 1.00 90.69 107 ARG A O 1
ATOM 843 N N . LEU A 1 108 ? -12.199 3.816 -5.418 1.00 92.19 108 LEU A N 1
ATOM 844 C CA . LEU A 1 108 ? -12.494 4.604 -4.226 1.00 92.19 108 LEU A CA 1
ATOM 845 C C . LEU A 1 108 ? -12.774 6.049 -4.625 1.00 92.19 108 LEU A C 1
ATOM 847 O O . LEU A 1 108 ? -12.114 6.585 -5.516 1.00 92.19 108 LEU A O 1
ATOM 851 N N . ASP A 1 109 ? -13.712 6.678 -3.928 1.00 93.38 109 ASP A N 1
ATOM 852 C CA . ASP A 1 109 ? -13.938 8.117 -4.016 1.00 93.38 109 ASP A CA 1
ATOM 853 C C . ASP A 1 109 ? -12.953 8.836 -3.084 1.00 93.38 109 ASP A C 1
ATOM 855 O O . ASP A 1 109 ? -13.269 9.189 -1.949 1.00 93.38 109 ASP A O 1
ATOM 859 N N . LEU A 1 110 ? -11.698 8.927 -3.529 1.00 93.56 110 LEU A N 1
ATOM 860 C CA . LEU A 1 110 ? -10.616 9.619 -2.831 1.00 93.56 110 LEU A CA 1
ATOM 861 C C . LEU A 1 110 ? -9.941 10.612 -3.784 1.00 93.56 110 LEU A C 1
ATOM 863 O O . LEU A 1 110 ? -9.810 10.324 -4.979 1.00 93.56 110 LEU A O 1
ATOM 867 N N . PRO 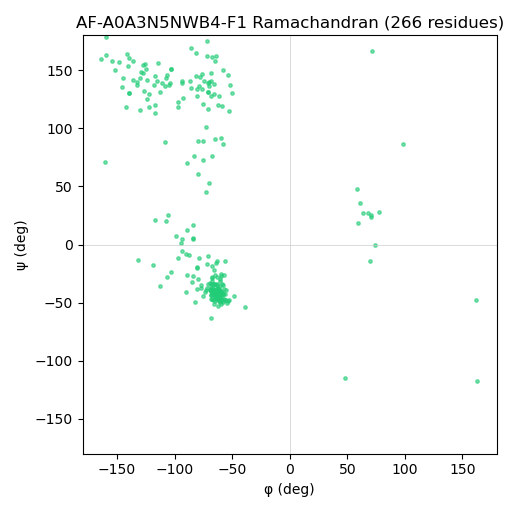A 1 111 ? -9.438 11.751 -3.277 1.00 95.56 111 PRO A N 1
ATOM 868 C CA . PRO A 1 111 ? -8.710 12.726 -4.080 1.00 95.56 111 PRO A CA 1
ATOM 869 C C . PRO A 1 111 ? -7.288 12.218 -4.385 1.00 95.56 111 PR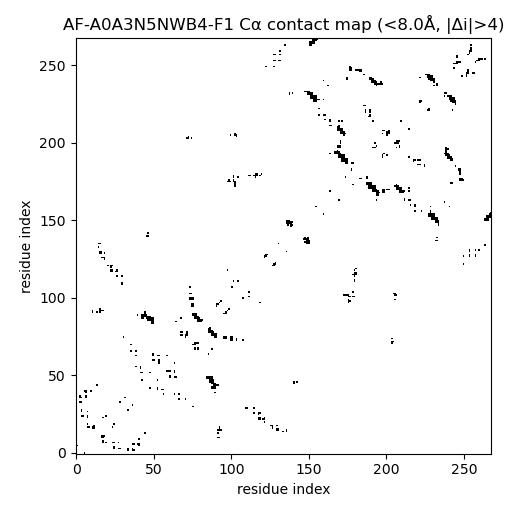O A C 1
ATOM 871 O O . PRO A 1 111 ? -6.310 12.688 -3.811 1.00 95.56 111 PRO A O 1
ATOM 874 N N . PHE A 1 112 ? -7.165 11.222 -5.269 1.00 94.75 112 PHE A N 1
ATOM 875 C CA . PHE A 1 112 ? -5.909 10.502 -5.527 1.00 94.75 112 PHE A CA 1
ATOM 876 C C . PHE A 1 112 ? -4.757 11.390 -6.005 1.00 94.75 112 PHE A C 1
ATOM 878 O O . PHE A 1 112 ? -3.618 11.126 -5.635 1.00 94.75 112 PHE A O 1
ATOM 885 N N . GLU A 1 113 ? -5.041 12.437 -6.782 1.00 93.94 113 GLU A N 1
ATOM 886 C CA . GLU A 1 113 ? -4.030 13.412 -7.215 1.00 93.94 113 GLU A CA 1
ATOM 887 C C . GLU A 1 113 ? -3.431 14.141 -6.006 1.00 93.94 113 GLU A C 1
ATOM 889 O O . GLU A 1 113 ? -2.226 14.068 -5.770 1.00 93.94 113 GLU A O 1
ATOM 894 N N . ARG A 1 114 ? -4.288 14.719 -5.152 1.00 96.31 114 ARG A N 1
ATOM 895 C CA . ARG A 1 114 ? -3.866 15.376 -3.908 1.00 96.31 114 ARG A CA 1
ATOM 896 C C . ARG A 1 114 ? -3.157 14.412 -2.959 1.00 96.31 114 ARG A C 1
ATOM 898 O O . ARG A 1 114 ? -2.148 14.761 -2.354 1.00 96.31 114 ARG A O 1
ATOM 905 N N . LEU A 1 115 ? -3.668 13.190 -2.830 1.00 96.50 115 LEU A N 1
ATOM 906 C CA . LEU A 1 115 ? -3.044 12.157 -2.011 1.00 96.50 115 LEU A CA 1
ATOM 907 C C . LEU A 1 115 ? -1.633 11.830 -2.529 1.00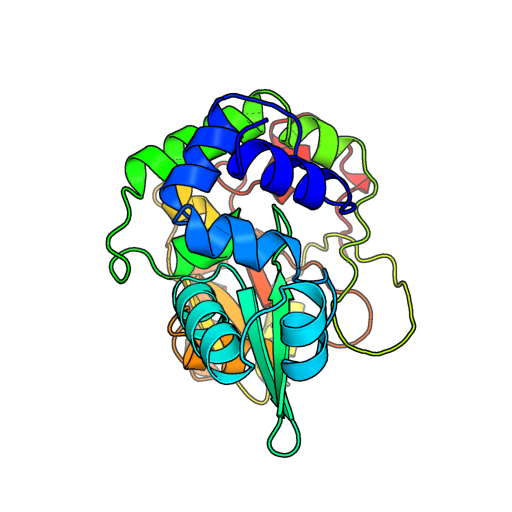 96.50 115 LEU A C 1
ATOM 909 O O . LEU A 1 115 ? -0.715 11.665 -1.730 1.00 96.50 115 LEU A O 1
ATOM 913 N N . GLY A 1 116 ? -1.444 11.773 -3.851 1.00 95.62 116 GLY A N 1
ATOM 914 C CA . GLY A 1 116 ? -0.143 11.584 -4.493 1.00 95.62 116 GLY A CA 1
ATOM 915 C C . GLY A 1 116 ? 0.837 12.718 -4.199 1.00 95.62 116 GLY A C 1
ATOM 916 O O . GLY A 1 116 ? 1.964 12.451 -3.780 1.00 95.62 116 GLY A O 1
ATOM 917 N N . GLU A 1 117 ? 0.396 13.973 -4.327 1.00 95.75 117 GLU A N 1
ATOM 918 C CA . GLU A 1 117 ? 1.189 15.157 -3.965 1.00 95.75 117 GLU A CA 1
ATOM 919 C C . GLU A 1 117 ? 1.645 15.117 -2.503 1.00 95.75 117 GLU A C 1
ATOM 921 O O . GLU A 1 117 ? 2.823 15.327 -2.213 1.00 95.75 117 GLU A O 1
ATOM 926 N N . LEU A 1 118 ? 0.724 14.809 -1.584 1.00 96.81 118 LEU A N 1
ATOM 927 C CA . LEU A 1 118 ? 1.011 14.744 -0.154 1.00 96.81 118 LEU A CA 1
ATOM 928 C C . LEU A 1 118 ? 2.014 13.643 0.184 1.00 96.81 118 LEU A C 1
ATOM 930 O O . LEU A 1 118 ? 2.925 13.872 0.976 1.00 96.81 118 LEU A O 1
ATOM 934 N N . TRP A 1 119 ? 1.878 12.454 -0.411 1.00 95.81 119 TRP A N 1
ATOM 935 C CA . TRP A 1 119 ? 2.841 11.372 -0.203 1.00 95.81 119 TRP A CA 1
ATOM 936 C C . TRP A 1 119 ? 4.215 11.707 -0.783 1.00 95.81 119 TRP A C 1
ATOM 938 O O . TRP A 1 119 ? 5.227 11.390 -0.156 1.00 95.81 119 TRP A O 1
ATOM 948 N N . ALA A 1 120 ? 4.271 12.368 -1.942 1.00 92.31 120 ALA A N 1
ATOM 949 C CA . ALA A 1 120 ? 5.525 12.813 -2.542 1.00 92.31 120 ALA A CA 1
ATOM 950 C C . ALA A 1 120 ? 6.231 13.862 -1.668 1.00 92.31 120 ALA A C 1
ATOM 952 O O . ALA A 1 120 ? 7.433 13.737 -1.414 1.00 92.31 120 ALA A O 1
ATOM 953 N N . ASP A 1 121 ? 5.485 14.847 -1.166 1.00 93.31 121 ASP A N 1
ATOM 954 C CA . ASP A 1 121 ? 5.979 15.846 -0.220 1.00 93.31 121 ASP A CA 1
ATOM 955 C C . ASP A 1 121 ? 6.464 15.193 1.082 1.00 93.31 121 ASP A C 1
ATOM 957 O O . ASP A 1 121 ? 7.604 15.402 1.500 1.00 93.31 121 ASP A O 1
ATOM 961 N N . TYR A 1 122 ? 5.649 14.314 1.669 1.00 93.19 122 TYR A N 1
ATOM 962 C CA . TYR 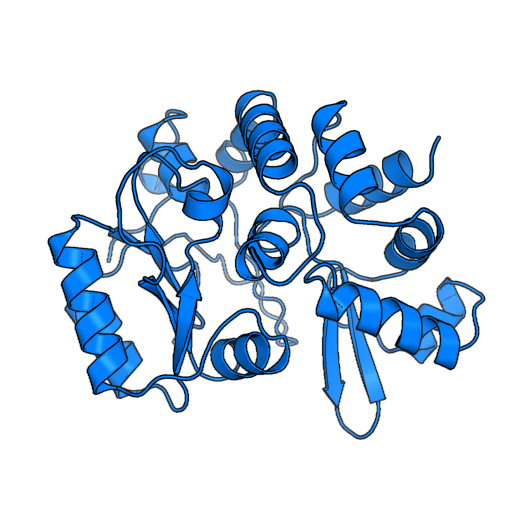A 1 122 ? 5.976 13.618 2.909 1.00 93.19 122 TYR A CA 1
ATOM 963 C C . TYR A 1 122 ? 7.236 12.753 2.788 1.00 93.19 122 TYR A C 1
ATOM 965 O O . TYR A 1 122 ? 8.080 12.706 3.691 1.00 93.19 122 TYR A O 1
ATOM 973 N N . TYR A 1 123 ? 7.388 12.082 1.645 1.00 88.56 123 TYR A N 1
ATOM 974 C CA . TYR A 1 123 ? 8.573 11.302 1.326 1.00 88.56 123 TYR A CA 1
ATOM 975 C C . TYR A 1 123 ? 9.820 12.192 1.213 1.00 88.56 123 TYR A C 1
ATOM 977 O O . TYR A 1 123 ? 10.857 11.858 1.792 1.00 88.56 123 TYR A O 1
ATOM 985 N N . ALA A 1 124 ? 9.725 13.327 0.514 1.00 86.88 124 ALA A N 1
ATOM 986 C CA . ALA A 1 124 ? 10.838 14.256 0.317 1.00 86.88 124 ALA A CA 1
ATOM 987 C C . ALA A 1 124 ? 11.260 14.979 1.609 1.00 86.88 124 ALA A C 1
ATOM 989 O O . ALA A 1 124 ? 12.455 15.179 1.834 1.00 86.88 124 ALA A O 1
ATOM 990 N N . HIS A 1 125 ? 10.304 15.324 2.474 1.00 84.12 125 HIS A N 1
ATOM 991 C CA . HIS A 1 125 ? 10.510 16.187 3.641 1.00 84.12 125 HIS A CA 1
ATOM 992 C C . HIS A 1 125 ? 10.527 15.449 4.988 1.00 84.12 125 HIS A C 1
ATOM 994 O O . HIS A 1 125 ? 10.278 16.045 6.032 1.00 84.12 125 HIS A O 1
ATOM 1000 N N . GLY A 1 126 ? 10.874 14.160 5.004 1.00 81.00 126 GLY A N 1
ATOM 1001 C CA . GLY A 1 126 ? 11.220 13.484 6.257 1.00 81.00 126 GLY A CA 1
ATOM 1002 C C . GLY A 1 126 ? 11.170 11.969 6.184 1.00 81.00 126 GLY A C 1
ATOM 1003 O O . GLY A 1 126 ? 12.119 11.295 6.590 1.00 81.00 126 GLY A O 1
ATOM 1004 N N . TRP A 1 127 ? 10.094 11.414 5.630 1.00 83.56 127 TRP A N 1
ATOM 1005 C CA . TRP A 1 127 ? 9.864 9.973 5.710 1.00 83.56 127 TRP A CA 1
ATOM 1006 C C . TRP A 1 127 ? 10.870 9.159 4.887 1.00 83.56 127 TRP A C 1
ATOM 1008 O O . TRP A 1 127 ? 11.398 8.161 5.382 1.00 83.56 127 TRP A O 1
ATOM 1018 N N . GLY A 1 128 ? 11.260 9.634 3.698 1.00 78.38 128 GLY A N 1
ATOM 1019 C CA . GLY A 1 128 ? 12.300 8.992 2.888 1.00 78.38 128 GLY A CA 1
ATOM 1020 C C . GLY A 1 128 ? 13.666 8.924 3.588 1.00 78.38 128 GLY A C 1
ATOM 1021 O O . GLY A 1 128 ? 14.410 7.958 3.405 1.00 78.38 128 GLY A O 1
ATOM 1022 N N . ALA A 1 129 ? 13.988 9.899 4.446 1.00 76.19 129 ALA A N 1
ATOM 1023 C CA . ALA A 1 129 ? 15.218 9.890 5.239 1.00 76.19 129 ALA A CA 1
ATOM 1024 C C . ALA A 1 129 ? 15.170 8.858 6.382 1.00 76.19 129 ALA A C 1
ATOM 1026 O O . ALA A 1 129 ? 16.164 8.168 6.620 1.00 76.19 129 ALA A O 1
ATOM 1027 N N . GLU A 1 130 ? 14.024 8.686 7.052 1.00 74.69 130 GLU A N 1
ATOM 1028 C CA . GLU A 1 130 ? 13.848 7.609 8.041 1.00 74.69 130 GLU A CA 1
ATOM 1029 C C . GLU A 1 130 ? 13.936 6.221 7.395 1.00 74.69 130 GLU A C 1
ATOM 1031 O O . GLU A 1 130 ? 14.576 5.325 7.951 1.00 74.69 130 GLU A O 1
ATOM 1036 N N . MET A 1 131 ? 13.358 6.058 6.198 1.00 67.62 131 MET A N 1
ATOM 1037 C CA . MET A 1 131 ? 13.464 4.821 5.418 1.00 67.62 131 MET A CA 1
ATOM 1038 C C . MET A 1 131 ? 14.913 4.509 5.024 1.00 67.62 131 MET A C 1
ATOM 1040 O O . MET A 1 131 ? 15.309 3.348 5.063 1.00 67.62 131 MET A O 1
ATOM 1044 N N . LYS A 1 132 ? 15.719 5.531 4.696 1.00 64.38 132 LYS A N 1
ATOM 1045 C CA . LYS A 1 132 ? 17.160 5.395 4.418 1.00 64.38 132 LYS A CA 1
ATOM 1046 C C . LYS A 1 132 ? 17.964 4.983 5.658 1.00 64.38 132 LYS A C 1
ATOM 1048 O O . LYS A 1 132 ? 18.917 4.222 5.547 1.00 64.38 132 LYS A O 1
ATOM 1053 N N . GLY A 1 133 ? 17.624 5.520 6.832 1.00 53.25 133 GLY A N 1
ATOM 1054 C CA . GLY A 1 133 ? 18.391 5.317 8.069 1.00 53.25 133 GLY A CA 1
ATOM 1055 C C . GLY A 1 133 ? 18.114 3.995 8.787 1.00 53.25 133 GLY A C 1
ATOM 1056 O O . GLY A 1 133 ? 18.928 3.545 9.596 1.00 53.25 133 GLY A O 1
ATOM 1057 N N . ARG A 1 134 ? 16.974 3.355 8.514 1.00 52.91 134 ARG A N 1
ATOM 1058 C CA . ARG A 1 134 ? 16.608 2.069 9.108 1.00 52.91 134 ARG A CA 1
ATOM 1059 C C . ARG A 1 134 ? 16.981 0.957 8.132 1.00 52.91 134 ARG A C 1
ATOM 1061 O O . ARG A 1 134 ? 16.412 0.881 7.048 1.00 52.91 134 ARG A O 1
ATOM 1068 N N . ARG A 1 135 ? 17.887 0.057 8.546 1.00 45.53 135 ARG A N 1
ATOM 1069 C CA . ARG A 1 135 ? 18.068 -1.271 7.926 1.00 45.53 135 ARG A CA 1
ATOM 1070 C C . ARG A 1 135 ? 16.729 -1.998 8.020 1.00 45.53 135 ARG A C 1
ATOM 1072 O O . ARG A 1 135 ? 16.430 -2.631 9.030 1.00 45.53 135 ARG A O 1
ATOM 1079 N N . THR A 1 136 ? 15.855 -1.777 7.050 1.00 45.66 136 THR A N 1
ATOM 1080 C CA . THR A 1 136 ? 14.441 -2.119 7.158 1.00 45.66 136 THR A CA 1
ATOM 1081 C C . THR A 1 136 ? 14.291 -3.602 6.897 1.00 45.66 136 THR A C 1
ATOM 1083 O O . THR A 1 136 ? 14.093 -4.039 5.773 1.00 45.66 136 THR A O 1
ATOM 1086 N N . HIS A 1 137 ? 14.390 -4.372 7.979 1.00 43.03 137 HIS A N 1
ATOM 1087 C CA . HIS A 1 137 ? 13.829 -5.706 8.091 1.00 43.03 137 HIS A CA 1
ATOM 1088 C C . HIS A 1 137 ? 12.311 -5.576 7.893 1.00 43.03 137 HIS A C 1
ATOM 1090 O O . HIS A 1 137 ? 11.590 -5.284 8.848 1.00 43.03 137 HIS A O 1
ATOM 1096 N N . VAL A 1 138 ? 11.817 -5.709 6.658 1.00 44.03 138 VAL A N 1
ATOM 1097 C CA . VAL A 1 138 ? 10.372 -5.767 6.357 1.00 44.03 138 VAL A CA 1
ATOM 1098 C C . VAL A 1 138 ? 9.802 -7.066 6.939 1.00 44.03 138 VAL A C 1
ATOM 1100 O O . VAL A 1 138 ? 9.625 -8.069 6.254 1.00 44.03 138 VAL A O 1
ATOM 1103 N N . ALA A 1 139 ? 9.607 -7.080 8.255 1.00 36.34 139 ALA A N 1
ATOM 1104 C CA . ALA A 1 139 ? 9.108 -8.233 8.973 1.00 36.34 139 ALA A CA 1
ATOM 1105 C C . ALA A 1 139 ? 7.738 -8.603 8.408 1.00 36.34 139 ALA A C 1
ATOM 1107 O O . ALA A 1 139 ? 6.787 -7.820 8.433 1.00 36.34 139 ALA A O 1
ATOM 1108 N N . ARG A 1 140 ? 7.665 -9.824 7.887 1.00 37.19 140 ARG A N 1
ATOM 1109 C CA . ARG A 1 140 ? 6.424 -10.483 7.521 1.00 37.19 140 ARG A CA 1
ATOM 1110 C C . ARG A 1 140 ? 5.453 -10.381 8.702 1.00 37.19 140 ARG A C 1
ATOM 1112 O O . ARG A 1 140 ? 5.800 -10.770 9.815 1.00 37.19 140 ARG A O 1
ATOM 1119 N N . VAL A 1 141 ? 4.219 -9.949 8.461 1.00 35.88 141 VAL A N 1
ATOM 1120 C CA . VAL A 1 141 ? 3.117 -10.211 9.394 1.00 35.88 141 VAL A CA 1
ATOM 1121 C C . VAL A 1 141 ? 2.472 -11.541 8.996 1.00 35.88 141 VAL A C 1
ATOM 1123 O O . VAL A 1 141 ? 1.361 -11.594 8.484 1.00 35.88 141 VAL A O 1
ATOM 1126 N N . ILE A 1 142 ? 3.192 -12.641 9.223 1.00 35.16 142 ILE A N 1
ATOM 1127 C CA . ILE A 1 142 ? 2.593 -13.978 9.338 1.00 35.16 142 ILE A CA 1
ATOM 1128 C C . ILE A 1 142 ? 2.832 -14.446 10.779 1.00 35.16 142 ILE A C 1
ATOM 1130 O O . ILE A 1 142 ? 3.910 -14.192 11.313 1.00 35.16 142 ILE A O 1
ATOM 1134 N N . PRO A 1 143 ? 1.862 -15.122 11.427 1.00 32.97 143 PRO A N 1
ATOM 1135 C CA . PRO A 1 143 ? 1.951 -15.625 12.802 1.00 32.97 143 PRO A CA 1
ATOM 1136 C C . PRO A 1 143 ? 2.933 -16.805 12.957 1.00 32.97 143 PRO A C 1
ATOM 1138 O O . PRO A 1 143 ? 2.579 -17.861 13.475 1.00 32.97 143 PRO A O 1
ATOM 1141 N N . ILE A 1 144 ? 4.173 -16.645 12.501 1.00 31.73 144 ILE A N 1
ATOM 1142 C CA . ILE A 1 144 ? 5.281 -17.563 12.753 1.00 31.73 144 ILE A CA 1
ATOM 1143 C C . ILE A 1 144 ? 6.394 -16.725 13.379 1.00 31.73 144 ILE A C 1
ATOM 1145 O O . ILE A 1 144 ? 6.759 -15.670 12.871 1.00 31.73 144 ILE A O 1
ATOM 1149 N N . GLN A 1 145 ? 6.841 -17.167 14.550 1.00 30.80 145 GLN A N 1
ATOM 1150 C CA . GLN A 1 145 ? 7.618 -16.428 15.546 1.00 30.80 145 GLN A CA 1
ATOM 1151 C C . GLN A 1 145 ? 9.086 -16.177 15.153 1.00 30.80 145 GLN A C 1
ATOM 1153 O O . GLN A 1 145 ? 9.973 -16.372 15.979 1.00 30.80 145 GLN A O 1
ATOM 1158 N N . GLU A 1 146 ? 9.372 -15.746 13.926 1.00 34.75 146 GLU A N 1
ATOM 1159 C CA . GLU A 1 146 ? 10.749 -15.503 13.488 1.00 34.75 146 GLU A CA 1
ATOM 1160 C C . GLU A 1 146 ? 10.911 -14.131 12.832 1.00 34.75 146 GLU A C 1
ATOM 1162 O O . GLU A 1 146 ? 10.353 -13.830 11.777 1.00 34.75 146 GLU A O 1
ATOM 1167 N N . THR A 1 147 ? 11.719 -13.289 13.478 1.00 39.66 147 THR A N 1
ATOM 1168 C CA . THR A 1 147 ? 12.192 -12.019 12.926 1.00 39.66 147 THR A CA 1
ATOM 1169 C C . THR A 1 147 ? 13.276 -12.319 11.896 1.00 39.66 147 THR A C 1
ATOM 1171 O O . THR A 1 147 ? 14.458 -12.389 12.225 1.00 39.66 147 THR A O 1
ATOM 1174 N N . VAL A 1 148 ? 12.885 -12.525 10.643 1.00 45.38 148 VAL A N 1
ATOM 1175 C CA . VAL A 1 148 ? 13.840 -12.617 9.535 1.00 45.38 148 VAL A CA 1
ATOM 1176 C C . VAL A 1 148 ? 14.134 -11.209 9.033 1.00 45.38 148 VAL A C 1
ATOM 1178 O O . VAL A 1 148 ? 13.229 -10.394 8.839 1.00 45.38 148 VAL A O 1
ATOM 1181 N N . ALA A 1 149 ? 15.414 -10.921 8.816 1.00 47.81 149 ALA A N 1
ATOM 1182 C CA . ALA A 1 149 ? 15.844 -9.720 8.128 1.00 47.81 149 ALA A CA 1
ATOM 1183 C C . ALA A 1 149 ? 15.361 -9.753 6.670 1.00 47.81 149 ALA A C 1
ATOM 1185 O O . ALA A 1 149 ? 16.045 -10.274 5.794 1.00 47.81 149 ALA A O 1
ATOM 1186 N N . ALA A 1 150 ? 14.182 -9.204 6.405 1.00 54.00 150 ALA A N 1
ATOM 1187 C CA . ALA A 1 150 ? 13.731 -8.977 5.043 1.00 54.00 150 ALA A CA 1
ATOM 1188 C C . ALA A 1 150 ? 14.554 -7.845 4.429 1.00 54.00 150 ALA A C 1
ATOM 1190 O O . ALA A 1 150 ? 14.533 -6.722 4.925 1.00 54.00 150 ALA A O 1
ATOM 1191 N N . GLN A 1 151 ? 15.309 -8.163 3.385 1.00 60.91 151 GLN A N 1
ATOM 1192 C CA . GLN A 1 151 ? 16.024 -7.191 2.566 1.00 60.91 151 GLN A CA 1
ATOM 1193 C C . GLN A 1 151 ? 15.256 -6.993 1.263 1.00 60.91 151 GLN A C 1
ATOM 1195 O O . GLN A 1 151 ? 14.559 -7.897 0.801 1.00 60.91 151 GLN A O 1
ATOM 1200 N N . GLN A 1 152 ? 15.369 -5.804 0.675 1.00 70.62 152 GLN A N 1
ATOM 1201 C CA . GLN A 1 152 ? 14.909 -5.602 -0.694 1.00 70.62 152 GLN A CA 1
ATOM 1202 C C . GLN A 1 152 ? 15.832 -6.385 -1.618 1.00 70.62 152 GLN A C 1
ATOM 1204 O O . GLN A 1 152 ? 17.045 -6.213 -1.541 1.00 70.62 152 GLN A O 1
ATOM 1209 N N . THR A 1 153 ? 15.271 -7.224 -2.479 1.00 77.19 153 THR A N 1
ATOM 1210 C CA . THR A 1 153 ? 16.039 -8.061 -3.399 1.00 77.19 153 THR A CA 1
ATOM 1211 C C . THR A 1 153 ? 15.635 -7.767 -4.833 1.00 77.19 153 THR A C 1
ATOM 1213 O O . THR A 1 153 ? 14.445 -7.766 -5.159 1.00 77.19 153 THR A O 1
ATOM 1216 N N . VAL A 1 154 ? 16.630 -7.525 -5.686 1.00 84.06 154 VAL A N 1
ATOM 1217 C CA . VAL A 1 154 ? 16.469 -7.500 -7.140 1.00 84.06 154 VAL A CA 1
ATOM 1218 C C . VAL A 1 154 ? 16.480 -8.932 -7.652 1.00 84.06 154 VAL A C 1
ATOM 1220 O O . VAL A 1 154 ? 17.386 -9.698 -7.334 1.00 84.06 154 VAL A O 1
ATOM 1223 N N . LEU A 1 155 ? 15.464 -9.279 -8.437 1.00 87.81 155 LEU A N 1
ATOM 1224 C CA . LEU A 1 155 ? 15.310 -10.600 -9.033 1.00 87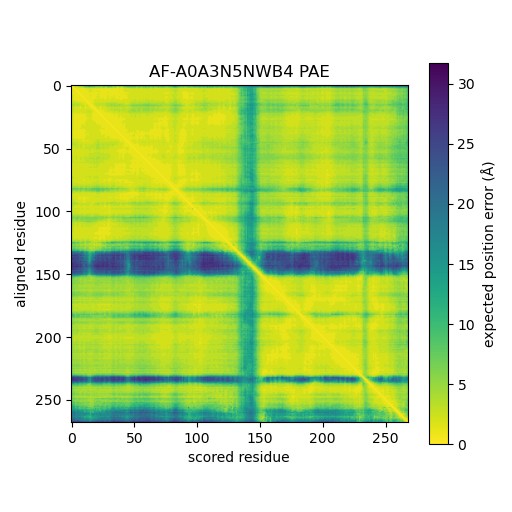.81 155 LEU A CA 1
ATOM 1225 C C . LEU A 1 155 ? 15.609 -10.552 -10.533 1.00 87.81 155 LEU A C 1
ATOM 1227 O O . LEU A 1 155 ? 15.267 -9.595 -11.233 1.00 87.81 155 LEU A O 1
ATOM 1231 N N . THR A 1 156 ? 16.188 -11.629 -11.039 1.00 90.31 156 THR A N 1
ATOM 1232 C CA . THR A 1 156 ? 16.288 -11.911 -12.470 1.00 90.31 156 THR A CA 1
ATOM 1233 C C . THR A 1 156 ? 14.927 -12.297 -13.049 1.00 90.31 156 THR A C 1
ATOM 1235 O O . THR A 1 156 ? 13.992 -12.676 -12.335 1.00 90.31 156 THR A O 1
ATOM 1238 N N . PHE A 1 157 ? 14.805 -12.223 -14.374 1.00 92.31 157 PHE A N 1
ATOM 1239 C CA . PHE A 1 157 ? 13.601 -12.666 -15.076 1.00 92.31 157 PHE A CA 1
ATOM 1240 C C . PHE A 1 157 ? 13.305 -14.147 -14.786 1.00 92.31 157 PHE A C 1
ATOM 1242 O O . PHE A 1 157 ? 12.161 -14.524 -14.532 1.00 92.31 157 PHE A O 1
ATOM 1249 N N . GLU A 1 158 ? 14.340 -14.983 -14.791 1.00 93.19 158 GLU A N 1
ATOM 1250 C CA . GLU A 1 158 ? 14.269 -16.429 -14.598 1.00 93.19 158 GLU A CA 1
ATOM 1251 C C . GLU A 1 158 ? 13.781 -16.794 -13.193 1.00 93.19 158 GLU A C 1
ATOM 1253 O O . GLU A 1 158 ? 12.964 -17.703 -13.039 1.00 93.19 158 GLU A O 1
ATOM 1258 N N . GLU A 1 159 ? 14.215 -16.060 -12.167 1.00 91.62 159 GLU A N 1
ATOM 1259 C CA . GLU A 1 159 ? 13.728 -16.253 -10.799 1.00 91.62 159 GLU A CA 1
ATOM 1260 C C . GLU A 1 159 ? 12.236 -15.944 -10.685 1.00 91.62 159 GLU A C 1
ATOM 1262 O O . GLU A 1 159 ? 11.477 -16.750 -10.137 1.00 91.62 159 GLU A O 1
ATOM 1267 N N . VAL A 1 160 ? 11.790 -14.814 -11.249 1.00 92.81 160 VAL A N 1
ATOM 1268 C CA . VAL A 1 160 ? 10.368 -14.439 -11.239 1.00 92.81 160 VAL A CA 1
ATOM 1269 C C . VAL A 1 160 ? 9.528 -15.429 -12.040 1.00 92.81 160 VAL A C 1
ATOM 1271 O O . VAL A 1 160 ? 8.468 -15.848 -11.568 1.00 92.81 160 VAL A O 1
ATOM 1274 N N . ALA A 1 161 ? 10.010 -15.871 -13.203 1.00 95.00 161 ALA A N 1
ATOM 1275 C CA . ALA A 1 161 ? 9.371 -16.928 -13.980 1.00 95.00 161 ALA A CA 1
ATOM 1276 C C . ALA A 1 161 ? 9.259 -18.234 -13.173 1.00 95.00 161 ALA A C 1
ATOM 1278 O O . ALA A 1 161 ? 8.200 -18.858 -13.150 1.00 95.00 161 ALA A O 1
ATOM 1279 N N . GLY A 1 162 ? 10.297 -18.597 -12.417 1.00 93.62 162 GLY A N 1
ATOM 1280 C CA . GLY A 1 162 ? 10.262 -19.741 -11.511 1.00 93.62 162 GLY A CA 1
ATOM 1281 C C . GLY A 1 162 ? 9.232 -19.597 -10.383 1.00 93.62 162 GLY A C 1
ATOM 1282 O O . GLY A 1 162 ? 8.635 -20.591 -9.967 1.00 93.62 162 GLY A O 1
ATOM 1283 N N . TYR A 1 163 ? 8.995 -18.391 -9.859 1.00 92.06 163 TYR A N 1
ATOM 1284 C CA . TYR A 1 163 ? 7.908 -18.159 -8.897 1.00 92.06 163 TYR A CA 1
ATOM 1285 C C . TYR A 1 163 ? 6.533 -18.294 -9.548 1.00 92.06 163 TYR A C 1
ATOM 1287 O O . TYR A 1 163 ? 5.674 -18.975 -8.990 1.00 92.06 163 TYR A O 1
ATOM 1295 N N . ILE A 1 164 ? 6.350 -17.732 -10.745 1.00 95.19 164 ILE A N 1
ATOM 1296 C CA . ILE A 1 164 ? 5.124 -17.876 -11.543 1.00 95.19 164 ILE A CA 1
ATOM 1297 C C . ILE A 1 164 ? 4.801 -19.359 -11.789 1.00 95.19 164 ILE A C 1
ATOM 1299 O O . ILE A 1 164 ? 3.654 -19.767 -11.632 1.00 95.19 164 ILE A O 1
ATOM 1303 N N . ASP A 1 165 ? 5.807 -20.176 -12.101 1.00 94.81 165 ASP A N 1
ATOM 1304 C CA . ASP A 1 165 ? 5.638 -21.607 -12.389 1.00 94.81 165 ASP A CA 1
ATOM 1305 C C . ASP A 1 165 ? 5.206 -22.434 -11.175 1.00 94.81 165 ASP A C 1
ATOM 1307 O O . ASP A 1 165 ? 4.535 -23.455 -11.320 1.00 94.81 165 ASP A O 1
ATOM 1311 N N . ARG A 1 166 ? 5.590 -22.000 -9.972 1.00 92.88 166 ARG A N 1
ATOM 1312 C CA . ARG A 1 166 ? 5.308 -22.699 -8.708 1.00 92.88 166 ARG A CA 1
ATOM 1313 C C . ARG A 1 166 ? 4.086 -22.149 -7.972 1.00 92.88 166 ARG A C 1
ATOM 1315 O O . ARG A 1 166 ? 3.634 -22.769 -7.007 1.00 92.88 166 ARG A O 1
ATOM 1322 N N . ALA A 1 167 ? 3.573 -20.994 -8.389 1.00 92.94 167 ALA A N 1
ATOM 1323 C CA . ALA A 1 167 ? 2.461 -20.325 -7.734 1.00 92.94 167 ALA A CA 1
ATOM 1324 C C . ALA A 1 167 ? 1.149 -21.091 -7.934 1.00 92.94 167 ALA A C 1
ATOM 1326 O O . ALA A 1 167 ? 0.817 -21.525 -9.036 1.00 92.94 167 ALA A O 1
ATOM 1327 N N . ARG A 1 168 ? 0.357 -21.221 -6.864 1.00 94.19 168 ARG A N 1
ATOM 1328 C CA . ARG A 1 168 ? -0.995 -21.804 -6.949 1.00 94.19 168 ARG A CA 1
ATOM 1329 C C . ARG A 1 168 ? -2.042 -20.783 -7.374 1.00 94.19 168 ARG A C 1
ATOM 1331 O O . ARG A 1 168 ? -3.075 -21.155 -7.917 1.00 94.19 168 ARG A O 1
ATOM 1338 N N . SER A 1 169 ? -1.798 -19.513 -7.083 1.00 95.75 169 SER A N 1
ATOM 1339 C CA . SER A 1 169 ? -2.629 -18.386 -7.501 1.00 95.75 169 SER A CA 1
ATOM 1340 C C . SER A 1 169 ? -1.748 -17.183 -7.788 1.00 95.75 169 SER A C 1
ATOM 1342 O O . SER A 1 169 ? -0.747 -16.973 -7.101 1.00 95.75 169 SER A O 1
ATOM 1344 N N . ILE A 1 170 ? -2.123 -16.417 -8.810 1.00 98.00 170 ILE A N 1
ATOM 1345 C CA . ILE A 1 170 ? -1.416 -15.218 -9.249 1.00 98.00 170 ILE A CA 1
ATOM 1346 C C . ILE A 1 170 ? -2.448 -14.111 -9.434 1.00 98.00 170 ILE A C 1
ATOM 1348 O O . ILE A 1 170 ? -3.528 -14.342 -9.983 1.00 98.00 170 ILE A O 1
ATOM 1352 N N . SER A 1 171 ? -2.122 -12.907 -8.980 1.00 97.75 171 SER A N 1
ATOM 1353 C CA . SER A 1 171 ? -2.894 -11.711 -9.296 1.00 97.75 171 SER A CA 1
ATOM 1354 C C . SER A 1 171 ? -2.019 -10.639 -9.915 1.00 97.75 171 SER A C 1
ATOM 1356 O O . SER A 1 171 ? -0.825 -10.560 -9.624 1.00 97.75 171 SER A O 1
ATOM 1358 N N . LEU A 1 172 ? -2.655 -9.820 -10.746 1.00 98.06 172 LEU A N 1
ATOM 1359 C CA . LEU A 1 172 ? -2.108 -8.601 -11.312 1.00 98.06 172 LEU A CA 1
ATOM 1360 C C . LEU A 1 172 ? -2.716 -7.395 -10.611 1.00 98.06 172 LEU A C 1
ATOM 1362 O O . LEU A 1 172 ? -3.936 -7.342 -10.411 1.00 98.06 172 LEU A O 1
ATOM 1366 N N . GLN A 1 173 ? -1.877 -6.416 -10.314 1.00 95.69 173 GLN A N 1
ATOM 1367 C CA . GLN A 1 173 ? -2.285 -5.148 -9.739 1.00 95.69 173 GLN A CA 1
ATOM 1368 C C . GLN A 1 173 ? -1.494 -3.995 -10.347 1.00 95.69 173 GLN A C 1
ATOM 1370 O O . GLN A 1 173 ? -0.347 -4.152 -10.789 1.00 95.69 173 GLN A O 1
ATOM 1375 N N . ASP A 1 174 ? -2.118 -2.825 -10.327 1.00 96.06 174 ASP A N 1
ATOM 1376 C CA . ASP A 1 174 ? -1.468 -1.600 -10.753 1.00 96.06 174 ASP A CA 1
ATOM 1377 C C . ASP A 1 174 ? -0.363 -1.209 -9.765 1.00 96.06 174 ASP A C 1
ATOM 1379 O O . ASP A 1 174 ? -0.423 -1.460 -8.557 1.00 96.06 174 ASP A O 1
ATOM 1383 N N . CYS A 1 175 ? 0.694 -0.594 -10.285 1.00 96.00 175 CYS A N 1
ATOM 1384 C CA . CYS A 1 175 ? 1.799 -0.115 -9.474 1.00 96.00 175 CYS A CA 1
ATOM 1385 C C . CYS A 1 175 ? 1.377 1.124 -8.674 1.00 96.00 175 CYS A C 1
ATOM 1387 O O . CYS A 1 175 ? 1.405 2.238 -9.198 1.00 96.00 175 CYS A O 1
ATOM 1389 N N . ALA A 1 176 ? 1.071 0.932 -7.389 1.00 94.88 176 ALA A N 1
ATOM 1390 C CA . ALA A 1 176 ? 0.682 1.994 -6.460 1.00 94.88 176 ALA A CA 1
ATOM 1391 C C . ALA A 1 176 ? 1.619 3.216 -6.497 1.00 94.88 176 ALA A C 1
ATOM 1393 O O . ALA A 1 176 ? 1.156 4.348 -6.588 1.00 94.88 176 ALA A O 1
ATOM 1394 N N . CYS A 1 177 ? 2.939 2.996 -6.527 1.00 94.50 177 CYS A N 1
ATOM 1395 C CA . CYS A 1 177 ? 3.919 4.081 -6.602 1.00 94.50 177 CYS A CA 1
ATOM 1396 C C . CYS A 1 177 ? 3.785 4.916 -7.885 1.00 94.50 177 CYS A C 1
ATOM 1398 O O . CYS A 1 177 ? 3.963 6.129 -7.852 1.00 94.50 177 CYS A O 1
ATOM 1400 N N . ARG A 1 178 ? 3.499 4.284 -9.031 1.00 95.31 178 ARG A N 1
ATOM 1401 C CA . ARG A 1 178 ? 3.334 4.999 -10.307 1.00 95.31 178 ARG A CA 1
ATOM 1402 C C . ARG A 1 178 ? 1.986 5.692 -10.409 1.00 95.31 178 ARG A C 1
ATOM 1404 O O . ARG A 1 178 ? 1.954 6.810 -10.904 1.00 95.31 178 ARG A O 1
ATOM 1411 N N . VAL A 1 179 ? 0.927 5.069 -9.892 1.00 95.06 179 VAL A N 1
ATOM 1412 C CA . VAL A 1 179 ? -0.388 5.709 -9.745 1.00 95.06 179 VAL A CA 1
ATOM 1413 C C . VAL A 1 179 ? -0.274 6.959 -8.870 1.00 95.06 179 VAL A C 1
ATOM 1415 O O . VAL A 1 179 ? -0.805 8.001 -9.225 1.00 95.06 179 VAL A O 1
ATOM 1418 N N . SER A 1 180 ? 0.463 6.868 -7.760 1.00 93.69 180 SER A N 1
ATOM 1419 C CA . SER A 1 180 ? 0.678 7.981 -6.836 1.00 93.69 180 SER A CA 1
ATOM 1420 C C . SER A 1 180 ? 1.507 9.117 -7.445 1.00 93.69 180 SER A C 1
ATOM 1422 O O . SER A 1 180 ? 1.121 10.274 -7.336 1.00 93.69 180 SER A O 1
ATOM 1424 N N . HIS A 1 181 ? 2.639 8.805 -8.086 1.00 90.12 181 HIS A N 1
ATOM 1425 C CA . HIS A 1 181 ? 3.566 9.832 -8.572 1.00 90.12 181 HIS A CA 1
ATOM 1426 C C . HIS A 1 181 ? 3.227 10.405 -9.954 1.00 90.12 181 HIS A C 1
ATOM 1428 O O . HIS A 1 181 ? 3.615 11.534 -10.233 1.00 90.12 181 HIS A O 1
ATOM 1434 N N . GLY A 1 182 ? 2.643 9.621 -10.867 1.00 87.56 182 GLY A N 1
ATOM 1435 C CA . GLY A 1 182 ? 2.330 10.072 -12.232 1.00 87.56 182 GLY A CA 1
ATOM 1436 C C . GLY A 1 182 ? 3.529 10.548 -13.075 1.00 87.56 182 GLY A C 1
ATOM 1437 O O . GLY A 1 182 ? 3.344 11.254 -14.057 1.00 87.56 182 GLY A O 1
ATOM 1438 N N . ALA A 1 183 ? 4.765 10.193 -12.704 1.00 87.06 183 ALA A N 1
ATOM 1439 C CA . ALA A 1 183 ? 5.979 10.818 -13.247 1.00 87.06 183 ALA A CA 1
ATOM 1440 C C . ALA A 1 183 ? 6.605 10.104 -14.466 1.00 87.06 183 ALA A C 1
ATOM 1442 O O . ALA A 1 183 ? 7.707 10.463 -14.884 1.00 87.06 183 ALA A O 1
ATOM 1443 N N . CYS A 1 184 ? 5.980 9.049 -15.000 1.00 91.69 184 CYS A N 1
ATOM 1444 C CA . CYS A 1 184 ? 6.465 8.361 -16.203 1.00 91.69 184 CYS A CA 1
ATOM 1445 C C . CYS A 1 184 ? 5.375 7.545 -16.903 1.00 91.69 184 CYS A C 1
ATOM 1447 O O . CYS A 1 184 ? 4.392 7.154 -16.276 1.00 91.69 184 CYS A O 1
ATOM 1449 N N . ASP A 1 185 ? 5.640 7.183 -18.160 1.00 93.38 185 ASP A N 1
ATOM 1450 C CA . ASP A 1 185 ? 4.723 6.426 -19.025 1.00 93.38 185 ASP A CA 1
ATOM 1451 C C . ASP A 1 185 ? 4.877 4.895 -18.911 1.00 93.38 185 ASP A C 1
ATOM 1453 O O . ASP A 1 185 ? 4.378 4.137 -19.744 1.00 93.38 185 ASP A O 1
ATOM 1457 N N . ALA A 1 186 ? 5.599 4.402 -17.898 1.00 95.94 186 ALA A N 1
ATOM 1458 C CA . ALA A 1 186 ? 5.801 2.966 -17.725 1.00 95.94 186 ALA A CA 1
ATOM 1459 C C . ALA A 1 186 ? 4.488 2.245 -17.329 1.00 95.94 186 ALA A C 1
ATOM 1461 O O . ALA A 1 186 ? 3.744 2.735 -16.472 1.00 95.94 186 ALA A O 1
ATOM 1462 N N . PRO A 1 187 ? 4.226 1.037 -17.868 1.00 96.19 187 PRO A N 1
ATOM 1463 C CA . PRO A 1 187 ? 2.913 0.374 -17.832 1.00 96.19 187 PRO A CA 1
ATOM 1464 C C . PRO A 1 187 ? 2.434 0.069 -16.412 1.00 96.19 187 PRO A C 1
ATOM 1466 O O . PRO A 1 187 ? 3.122 -0.658 -15.700 1.00 96.19 187 PRO A O 1
ATOM 1469 N N . LEU A 1 188 ? 1.283 0.605 -15.984 1.00 95.88 188 LEU A N 1
ATOM 1470 C CA . LEU A 1 188 ? 0.765 0.519 -14.602 1.00 95.88 188 LEU A CA 1
ATOM 1471 C C . LEU A 1 188 ? 0.505 -0.912 -14.126 1.00 95.88 188 LEU A C 1
ATOM 1473 O O . LEU A 1 188 ? 0.946 -1.274 -13.034 1.00 95.88 188 LEU A O 1
ATOM 1477 N N . ASP A 1 189 ? -0.125 -1.722 -14.966 1.00 95.44 189 ASP A N 1
ATOM 1478 C CA . ASP A 1 189 ? -0.648 -3.058 -14.686 1.00 95.44 189 ASP A CA 1
ATOM 1479 C C . ASP A 1 189 ? 0.457 -4.126 -14.707 1.00 95.44 189 ASP A C 1
ATOM 1481 O O . ASP A 1 189 ? 0.471 -5.028 -15.543 1.00 95.44 189 ASP A O 1
ATOM 1485 N N . VAL A 1 190 ? 1.455 -4.007 -13.830 1.00 96.69 190 VAL A N 1
ATOM 1486 C CA . VAL A 1 190 ? 2.645 -4.874 -13.882 1.00 96.69 190 VAL A CA 1
ATOM 1487 C C . VAL A 1 190 ? 3.063 -5.500 -12.572 1.00 96.69 190 VAL A C 1
ATOM 1489 O O . VAL A 1 190 ? 3.892 -6.400 -12.607 1.00 96.69 190 VAL A O 1
ATOM 1492 N N . CYS A 1 191 ? 2.563 -5.077 -11.418 1.00 96.19 191 CYS A N 1
ATOM 1493 C CA . CYS A 1 191 ? 2.976 -5.727 -10.179 1.00 96.19 191 CYS A CA 1
ATOM 1494 C C . CYS A 1 191 ? 2.228 -7.063 -10.033 1.00 96.19 191 CYS A C 1
ATOM 1496 O O . CYS A 1 191 ? 1.067 -7.172 -10.422 1.00 96.19 191 CYS A O 1
ATOM 1498 N N . LEU A 1 192 ? 2.894 -8.078 -9.480 1.00 96.75 192 LEU A N 1
ATOM 1499 C CA . LEU A 1 192 ? 2.334 -9.416 -9.284 1.00 96.75 192 LEU A CA 1
ATOM 1500 C C . LEU A 1 192 ? 2.253 -9.754 -7.798 1.00 96.75 192 LEU A C 1
ATOM 1502 O O . LEU A 1 192 ? 3.137 -9.373 -7.031 1.00 96.75 192 LEU A O 1
ATOM 1506 N N . ALA A 1 193 ? 1.224 -10.493 -7.397 1.00 94.38 193 ALA A N 1
ATOM 1507 C CA . ALA A 1 193 ? 1.175 -11.167 -6.103 1.00 94.38 193 ALA A CA 1
ATOM 1508 C C . ALA A 1 193 ? 0.886 -12.657 -6.280 1.00 94.38 193 ALA A C 1
ATOM 1510 O O . ALA A 1 193 ? 0.298 -13.074 -7.280 1.00 94.38 193 ALA A O 1
ATOM 1511 N N . PHE A 1 194 ? 1.303 -13.458 -5.303 1.00 93.25 194 PHE A N 1
ATOM 1512 C CA . PHE A 1 194 ? 1.282 -14.916 -5.364 1.00 93.25 194 PHE A CA 1
ATOM 1513 C C . PHE A 1 194 ? 0.568 -15.523 -4.158 1.00 93.25 194 PHE A C 1
ATOM 1515 O O . PHE A 1 194 ? 0.522 -14.938 -3.074 1.00 93.25 194 PHE A O 1
ATOM 1522 N N . ASP A 1 195 ? 0.028 -16.727 -4.347 1.00 91.44 195 ASP A N 1
ATOM 1523 C CA . ASP A 1 195 ? -0.555 -17.567 -3.300 1.00 91.44 195 ASP A CA 1
ATOM 1524 C C . ASP A 1 195 ? -1.527 -16.787 -2.389 1.00 91.44 195 ASP A C 1
ATOM 1526 O O . ASP A 1 195 ? -2.584 -16.339 -2.836 1.00 91.44 195 ASP A O 1
ATOM 1530 N N . TYR A 1 196 ? -1.187 -16.635 -1.108 1.00 88.25 196 TYR A N 1
ATOM 1531 C CA . TYR A 1 196 ? -2.030 -15.977 -0.116 1.00 88.25 196 TYR A CA 1
ATOM 1532 C C . TYR A 1 196 ? -2.210 -14.484 -0.408 1.00 88.25 196 TYR A C 1
ATOM 1534 O O . TYR A 1 196 ? -3.342 -14.004 -0.398 1.00 88.25 196 TYR A O 1
ATOM 1542 N N . GLY A 1 197 ? -1.125 -13.785 -0.764 1.00 88.50 197 GLY A N 1
ATOM 1543 C CA . GLY A 1 197 ? -1.179 -12.377 -1.154 1.00 88.50 197 GLY A CA 1
ATOM 1544 C C . GLY A 1 197 ? -2.071 -12.168 -2.376 1.00 88.50 197 GLY A C 1
ATOM 1545 O O . GLY A 1 197 ? -2.911 -11.275 -2.383 1.00 88.50 197 GLY A O 1
ATOM 1546 N N . SER A 1 198 ? -1.979 -13.065 -3.365 1.00 94.19 198 SER A N 1
ATOM 1547 C CA . SER A 1 198 ? -2.860 -13.034 -4.538 1.00 94.19 198 SER A CA 1
ATOM 1548 C C . SER A 1 198 ? -4.339 -13.130 -4.162 1.00 94.19 198 SER A C 1
ATOM 1550 O O . SER A 1 198 ? -5.146 -12.315 -4.606 1.00 94.19 198 SER A O 1
ATOM 1552 N N . LYS A 1 199 ? -4.702 -14.103 -3.319 1.00 92.88 199 LYS A N 1
ATOM 1553 C CA . LYS A 1 199 ? -6.095 -14.294 -2.895 1.00 92.88 199 LYS A CA 1
ATOM 1554 C C . LYS A 1 199 ? -6.624 -13.081 -2.140 1.00 92.88 199 LYS A C 1
ATOM 1556 O O . LYS A 1 199 ? -7.696 -12.597 -2.481 1.00 92.88 199 LYS A O 1
ATOM 1561 N N . TYR A 1 200 ? -5.845 -12.571 -1.188 1.00 92.19 200 TYR A N 1
ATOM 1562 C CA . TYR A 1 200 ? -6.221 -11.407 -0.390 1.00 92.19 200 TYR A CA 1
ATOM 1563 C C . TYR A 1 200 ? -6.451 -10.162 -1.256 1.00 92.19 200 TYR A C 1
ATOM 1565 O O . TYR A 1 200 ? -7.485 -9.506 -1.138 1.00 92.19 200 TYR A O 1
ATOM 1573 N N . LEU A 1 201 ? -5.522 -9.850 -2.169 1.00 93.94 201 LEU A N 1
ATOM 1574 C CA . LEU A 1 201 ? -5.654 -8.669 -3.027 1.00 93.94 201 LEU A CA 1
ATOM 1575 C C . LEU A 1 201 ? -6.848 -8.779 -3.980 1.00 93.94 201 LEU A C 1
ATOM 1577 O O . LEU A 1 201 ? -7.515 -7.778 -4.233 1.00 93.94 201 LEU A O 1
ATOM 1581 N N . VAL A 1 202 ? -7.143 -9.975 -4.495 1.00 95.69 202 VAL A N 1
ATOM 1582 C CA . VAL A 1 202 ? -8.325 -10.196 -5.342 1.00 95.69 202 VAL A CA 1
ATOM 1583 C C . VAL A 1 202 ? -9.613 -10.053 -4.533 1.00 95.69 202 VAL A C 1
ATOM 1585 O O . VAL A 1 202 ? -10.510 -9.334 -4.964 1.00 95.69 202 VAL A O 1
ATOM 1588 N N . GLU A 1 203 ? -9.690 -10.677 -3.356 1.00 94.19 203 GLU A N 1
ATOM 1589 C CA . GLU A 1 203 ? -10.847 -10.603 -2.453 1.00 94.19 203 GLU A CA 1
ATOM 1590 C C . GLU A 1 203 ? -11.164 -9.159 -2.052 1.00 94.19 203 GLU A C 1
ATOM 1592 O O . GLU A 1 203 ? -12.314 -8.732 -2.115 1.00 94.19 203 GLU A O 1
ATOM 1597 N N . ARG A 1 204 ? -10.135 -8.366 -1.738 1.00 93.88 204 ARG A N 1
ATOM 1598 C CA . 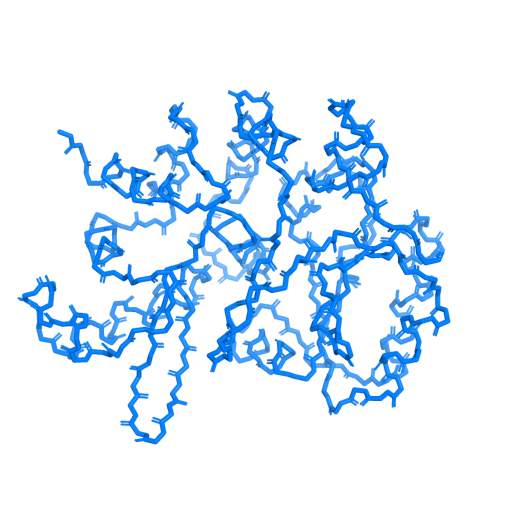ARG A 1 204 ? -10.283 -6.949 -1.378 1.00 93.88 204 ARG A CA 1
ATOM 1599 C C . ARG A 1 204 ? -10.361 -6.007 -2.579 1.00 93.88 204 ARG A C 1
ATOM 1601 O O . ARG A 1 204 ? -10.382 -4.788 -2.402 1.00 93.88 204 ARG A O 1
ATOM 1608 N N . GLY A 1 205 ? -10.401 -6.522 -3.808 1.00 93.81 205 GLY A N 1
ATOM 1609 C CA . GLY A 1 205 ? -10.522 -5.711 -5.021 1.00 93.81 205 GLY A CA 1
ATOM 1610 C C . GLY A 1 205 ? -9.336 -4.774 -5.281 1.00 93.81 205 GLY A C 1
ATOM 1611 O O . GLY A 1 205 ? -9.523 -3.738 -5.919 1.00 93.81 205 GLY A O 1
ATOM 1612 N N . MET A 1 206 ? -8.147 -5.126 -4.789 1.00 94.62 206 MET A N 1
ATOM 1613 C CA . MET A 1 206 ? -6.860 -4.454 -5.032 1.00 94.62 206 MET A CA 1
ATOM 1614 C C . MET A 1 206 ? -6.085 -5.070 -6.209 1.00 94.62 206 MET A C 1
ATOM 1616 O O . MET A 1 206 ? -5.034 -4.576 -6.601 1.00 94.62 206 MET A O 1
ATOM 1620 N N . GLY A 1 207 ? -6.585 -6.166 -6.776 1.00 95.00 207 GLY A N 1
ATOM 1621 C CA . GLY A 1 207 ? -6.007 -6.816 -7.944 1.00 95.00 207 GLY A CA 1
ATOM 1622 C C . GLY A 1 207 ? -7.022 -7.704 -8.650 1.00 95.00 207 GLY A C 1
ATOM 1623 O O . GLY A 1 207 ? -8.170 -7.838 -8.219 1.00 95.00 207 GLY A O 1
ATOM 1624 N N . ARG A 1 208 ? -6.599 -8.324 -9.751 1.00 97.00 208 ARG A N 1
ATOM 1625 C CA . ARG A 1 208 ? -7.388 -9.321 -10.486 1.00 97.00 208 ARG A CA 1
ATOM 1626 C C . ARG A 1 208 ? -6.615 -10.622 -10.622 1.00 97.00 208 ARG A C 1
ATOM 1628 O O . ARG A 1 208 ? -5.406 -10.596 -10.832 1.00 97.00 208 ARG A O 1
ATOM 1635 N N . ALA A 1 209 ? -7.306 -11.752 -10.508 1.00 98.12 209 ALA A N 1
ATOM 1636 C CA . ALA A 1 209 ? -6.694 -13.058 -10.717 1.00 98.12 209 ALA A CA 1
ATOM 1637 C C . ALA A 1 209 ? -6.266 -13.212 -12.183 1.00 98.12 209 ALA A C 1
ATOM 1639 O O . ALA A 1 209 ? -7.007 -12.819 -13.087 1.00 98.12 209 ALA A O 1
ATOM 1640 N N . ILE A 1 210 ? -5.082 -13.783 -12.403 1.00 98.50 210 ILE A N 1
ATOM 1641 C CA . ILE A 1 210 ? -4.525 -14.031 -13.734 1.00 98.50 210 ILE A CA 1
ATOM 1642 C C . ILE A 1 210 ? -3.912 -15.425 -13.833 1.00 98.50 210 ILE A C 1
ATOM 1644 O O . ILE A 1 210 ? -3.549 -16.047 -12.833 1.00 98.50 210 ILE A O 1
ATOM 1648 N N . GLY A 1 211 ? -3.797 -15.919 -15.064 1.00 98.25 211 GLY A N 1
ATOM 1649 C CA . GLY A 1 211 ? -3.139 -17.187 -15.360 1.00 98.25 211 GLY A CA 1
ATOM 1650 C C . GLY A 1 211 ? -1.625 -17.052 -15.526 1.00 98.25 211 GLY A C 1
ATOM 1651 O O . GLY A 1 211 ? -1.079 -15.959 -15.682 1.00 98.25 211 GLY A O 1
ATOM 1652 N N . ARG A 1 212 ? -0.947 -18.203 -15.575 1.00 97.69 212 ARG A N 1
ATOM 1653 C CA . ARG A 1 212 ? 0.503 -18.305 -15.801 1.00 97.69 212 ARG A CA 1
ATOM 1654 C C . ARG A 1 212 ? 0.966 -17.567 -17.061 1.00 97.69 212 ARG A C 1
ATOM 1656 O O . ARG A 1 212 ? 1.943 -16.825 -17.021 1.00 97.69 212 ARG A O 1
ATOM 1663 N N . GLU A 1 213 ? 0.290 -17.786 -18.187 1.00 98.19 213 GLU A N 1
ATOM 1664 C CA . GLU A 1 213 ? 0.688 -17.209 -19.479 1.00 98.19 213 GLU A CA 1
ATOM 1665 C C . GLU A 1 213 ? 0.628 -15.681 -19.469 1.00 98.19 213 GLU A C 1
ATOM 1667 O O . GLU A 1 213 ? 1.555 -15.017 -19.939 1.00 98.19 213 GLU A O 1
ATOM 1672 N N . GLU A 1 214 ? -0.429 -15.135 -18.868 1.00 98.44 214 GLU A N 1
ATOM 1673 C CA . GLU A 1 214 ? -0.598 -13.700 -18.681 1.00 98.44 214 GLU A CA 1
ATOM 1674 C C . GLU A 1 214 ? 0.461 -13.134 -17.729 1.00 98.44 214 GLU A C 1
ATOM 1676 O O . GLU A 1 214 ? 1.072 -12.119 -18.044 1.00 98.44 214 GLU A O 1
ATOM 1681 N N . ALA A 1 215 ? 0.769 -13.820 -16.625 1.00 98.12 215 ALA A N 1
ATOM 1682 C CA . ALA A 1 215 ? 1.816 -13.392 -15.695 1.00 98.12 215 ALA A CA 1
ATOM 1683 C C . ALA A 1 215 ? 3.195 -13.320 -16.375 1.00 98.12 215 ALA A C 1
ATOM 1685 O O . ALA A 1 215 ? 3.941 -12.359 -16.187 1.00 98.12 215 ALA A O 1
ATOM 1686 N N . LEU A 1 216 ? 3.520 -14.295 -17.230 1.00 98.06 216 LEU A N 1
ATOM 1687 C CA . LEU A 1 216 ? 4.744 -14.268 -18.035 1.00 98.06 216 LEU A CA 1
ATOM 1688 C C . LEU A 1 216 ? 4.726 -13.148 -19.086 1.00 98.06 216 LEU A C 1
ATOM 1690 O O . LEU A 1 216 ? 5.774 -12.580 -19.394 1.00 98.06 216 LEU A O 1
ATOM 1694 N N . ALA A 1 217 ? 3.561 -12.823 -19.653 1.00 98.19 217 ALA A N 1
ATOM 1695 C CA . ALA A 1 217 ? 3.416 -11.699 -20.575 1.00 98.19 217 ALA A CA 1
ATOM 1696 C C . ALA A 1 217 ? 3.617 -10.353 -19.864 1.00 98.19 217 ALA A C 1
ATOM 1698 O O . ALA A 1 217 ? 4.345 -9.502 -20.373 1.00 98.19 217 ALA A O 1
ATOM 1699 N N . VAL A 1 218 ? 3.058 -10.199 -18.661 1.00 98.19 218 VAL A N 1
ATOM 1700 C CA . VAL A 1 218 ? 3.293 -9.053 -17.775 1.00 98.19 218 VAL A CA 1
ATOM 1701 C C . VAL A 1 218 ? 4.783 -8.905 -17.477 1.00 98.19 218 VAL A C 1
ATOM 1703 O O . VAL A 1 218 ? 5.323 -7.809 -17.610 1.00 98.19 218 VAL A O 1
ATOM 1706 N N . LEU A 1 219 ? 5.459 -10.004 -17.133 1.00 96.69 219 LEU A N 1
ATOM 1707 C CA . LEU A 1 219 ? 6.886 -9.990 -16.821 1.00 96.69 219 LEU A CA 1
ATOM 1708 C C . LEU A 1 219 ? 7.735 -9.542 -18.019 1.00 96.69 219 LEU A C 1
ATOM 1710 O O . LEU A 1 219 ? 8.626 -8.707 -17.870 1.00 96.69 219 LEU A O 1
ATOM 1714 N N . ARG A 1 220 ? 7.425 -10.041 -19.225 1.00 97.38 220 ARG A N 1
ATOM 1715 C CA . ARG A 1 220 ? 8.071 -9.589 -20.469 1.00 97.38 220 ARG A CA 1
ATOM 1716 C C . ARG A 1 220 ? 7.832 -8.104 -20.717 1.00 97.38 220 ARG A C 1
ATOM 1718 O O . ARG A 1 220 ? 8.790 -7.381 -20.951 1.00 97.38 220 ARG A O 1
ATOM 1725 N N . ARG A 1 221 ? 6.589 -7.635 -20.582 1.00 97.25 221 ARG A N 1
ATOM 1726 C CA . ARG A 1 221 ? 6.246 -6.214 -20.731 1.00 97.25 221 ARG A CA 1
ATOM 1727 C C . ARG A 1 221 ? 7.002 -5.333 -19.735 1.00 97.25 221 ARG A C 1
ATOM 1729 O O . ARG A 1 221 ? 7.477 -4.268 -20.110 1.00 97.25 221 ARG A O 1
ATOM 1736 N N . ALA A 1 222 ? 7.134 -5.771 -18.483 1.00 96.81 222 ALA A N 1
ATOM 1737 C CA . ALA A 1 222 ? 7.893 -5.044 -17.472 1.00 96.81 222 ALA A CA 1
ATOM 1738 C C . ALA A 1 222 ? 9.381 -4.939 -17.840 1.00 96.81 222 ALA A C 1
ATOM 1740 O O . ALA A 1 222 ? 9.950 -3.851 -17.776 1.00 96.81 222 ALA A O 1
ATOM 1741 N N . ARG A 1 223 ? 9.987 -6.044 -18.292 1.00 93.69 223 ARG A N 1
ATOM 1742 C CA . ARG A 1 223 ? 11.370 -6.073 -18.787 1.00 93.69 223 ARG A CA 1
ATOM 1743 C C . ARG A 1 223 ? 11.560 -5.169 -20.005 1.00 93.69 223 ARG A C 1
ATOM 1745 O O . ARG A 1 223 ? 12.513 -4.400 -20.041 1.00 93.69 223 ARG A O 1
ATOM 1752 N N . ASP A 1 224 ? 10.662 -5.246 -20.983 1.00 95.94 224 ASP A N 1
ATOM 1753 C CA . ASP A 1 224 ? 10.744 -4.454 -22.216 1.00 95.94 224 ASP A CA 1
ATOM 1754 C C . ASP A 1 224 ? 10.586 -2.946 -21.927 1.00 95.94 224 ASP A C 1
ATOM 1756 O O . ASP A 1 224 ? 11.145 -2.116 -22.638 1.00 95.94 224 ASP A O 1
ATOM 1760 N N . ALA A 1 225 ? 9.902 -2.592 -20.833 1.00 95.56 225 ALA A N 1
ATOM 1761 C CA . ALA A 1 225 ? 9.818 -1.233 -20.297 1.00 95.56 225 ALA A CA 1
ATOM 1762 C C . ALA A 1 225 ? 11.003 -0.834 -19.383 1.00 95.56 225 ALA A C 1
ATOM 1764 O O . ALA A 1 225 ? 10.980 0.246 -18.792 1.00 95.56 225 ALA A O 1
ATOM 1765 N N . GLY A 1 226 ? 12.025 -1.686 -19.231 1.00 94.06 226 GLY A N 1
ATOM 1766 C CA . GLY A 1 226 ? 13.214 -1.412 -18.417 1.00 94.06 226 GLY A CA 1
ATOM 1767 C C . GLY A 1 226 ? 12.965 -1.408 -16.904 1.00 94.06 226 GLY A C 1
ATOM 1768 O O . GLY A 1 226 ? 13.700 -0.754 -16.163 1.00 94.06 226 GLY A O 1
ATOM 1769 N N . LEU A 1 227 ? 11.916 -2.091 -16.434 1.00 95.31 227 LEU A N 1
ATOM 1770 C CA . LEU A 1 227 ? 11.572 -2.156 -15.013 1.00 95.31 227 LEU A CA 1
ATOM 1771 C C . LEU A 1 227 ? 12.418 -3.198 -14.277 1.00 95.31 227 LEU A C 1
ATOM 1773 O O . LEU A 1 227 ? 12.720 -4.267 -14.803 1.00 95.31 227 LEU A O 1
ATOM 1777 N N . VAL A 1 228 ? 12.746 -2.895 -13.022 1.00 92.12 228 VAL A N 1
ATOM 1778 C CA . VAL A 1 228 ? 13.513 -3.775 -12.136 1.00 92.12 228 VAL A CA 1
ATOM 1779 C C . VAL A 1 228 ? 12.551 -4.628 -11.314 1.00 92.12 228 VAL A C 1
ATOM 1781 O O . VAL A 1 228 ? 11.669 -4.090 -10.637 1.00 92.12 228 VAL A O 1
ATOM 1784 N N . HIS A 1 229 ? 12.718 -5.950 -11.353 1.00 92.56 229 HIS A N 1
ATOM 1785 C CA . HIS A 1 229 ? 11.936 -6.870 -10.530 1.00 92.56 229 HIS A CA 1
ATOM 1786 C C . HIS A 1 229 ? 12.437 -6.808 -9.091 1.00 92.56 229 HIS A C 1
ATOM 1788 O O . HIS A 1 229 ? 13.608 -7.066 -8.827 1.00 92.56 229 HIS A O 1
ATOM 1794 N N . MET A 1 230 ? 11.556 -6.457 -8.163 1.00 87.81 230 MET A N 1
ATOM 1795 C CA . MET A 1 230 ? 11.896 -6.293 -6.756 1.00 87.81 230 MET A CA 1
ATOM 1796 C C . MET A 1 230 ? 10.929 -7.065 -5.870 1.00 87.81 230 MET A C 1
ATOM 1798 O O . MET A 1 230 ? 9.725 -7.108 -6.125 1.00 87.81 230 MET A O 1
ATOM 1802 N N . THR A 1 231 ? 11.449 -7.625 -4.787 1.00 85.06 231 THR A N 1
ATOM 1803 C CA . THR A 1 231 ? 10.649 -8.199 -3.704 1.00 85.06 231 THR A CA 1
ATOM 1804 C C . THR A 1 231 ? 11.287 -7.880 -2.357 1.00 85.06 231 THR A C 1
ATOM 1806 O O . THR A 1 231 ? 12.454 -7.501 -2.299 1.00 85.06 231 THR A O 1
ATOM 1809 N N . SER A 1 232 ? 10.536 -8.042 -1.271 1.00 66.94 232 SER A N 1
ATOM 1810 C CA . SER A 1 232 ? 11.041 -7.841 0.090 1.00 66.94 232 SER A CA 1
ATOM 1811 C C . SER A 1 232 ? 11.012 -9.111 0.944 1.00 66.94 232 SER A C 1
ATOM 1813 O O . SER A 1 232 ? 10.960 -9.010 2.165 1.00 66.94 232 SER A O 1
ATOM 1815 N N . ASN A 1 233 ? 10.972 -10.307 0.342 1.00 61.50 233 ASN A N 1
ATOM 1816 C CA . ASN A 1 233 ? 10.819 -11.562 1.085 1.00 61.50 233 ASN A CA 1
ATOM 1817 C C . ASN A 1 233 ? 12.048 -12.463 0.920 1.00 61.50 233 ASN A C 1
ATOM 1819 O O . ASN A 1 233 ? 12.377 -12.884 -0.188 1.00 61.50 233 ASN A O 1
ATOM 1823 N N . THR A 1 234 ? 12.693 -12.783 2.039 1.00 53.22 234 THR A N 1
ATOM 1824 C CA . THR A 1 234 ? 13.781 -13.756 2.137 1.00 53.22 234 THR A CA 1
ATOM 1825 C C . THR A 1 234 ? 13.296 -14.963 2.946 1.00 53.22 234 THR A C 1
ATOM 1827 O O . THR A 1 234 ? 12.730 -14.809 4.028 1.00 53.22 234 THR A O 1
ATOM 1830 N N . LEU A 1 235 ? 13.550 -16.158 2.391 1.00 51.53 235 LEU A N 1
ATOM 1831 C CA . LEU A 1 235 ? 13.208 -17.524 2.838 1.00 51.53 235 LEU A CA 1
ATOM 1832 C C . LEU A 1 235 ? 11.945 -18.134 2.175 1.00 51.53 235 LEU A C 1
ATOM 1834 O O . LEU A 1 235 ? 10.820 -18.082 2.677 1.00 51.53 235 LEU A O 1
ATOM 1838 N N . ASP A 1 236 ? 12.215 -18.749 1.015 1.00 56.09 236 ASP A N 1
ATOM 1839 C CA . ASP A 1 236 ? 11.493 -19.799 0.268 1.00 56.09 236 ASP A CA 1
ATOM 1840 C C . ASP A 1 236 ? 10.150 -19.501 -0.410 1.00 56.09 236 ASP A C 1
ATOM 1842 O O . ASP A 1 236 ? 9.714 -20.286 -1.259 1.00 56.09 236 ASP A O 1
ATOM 1846 N N . ARG A 1 237 ? 9.480 -18.386 -0.109 1.00 65.00 237 ARG A N 1
ATOM 1847 C CA . ARG A 1 237 ? 8.255 -17.986 -0.824 1.00 65.00 237 ARG A CA 1
ATOM 1848 C C . ARG A 1 237 ? 8.221 -16.491 -1.070 1.00 65.00 237 ARG A C 1
ATOM 1850 O O . ARG A 1 237 ? 8.369 -15.711 -0.142 1.00 65.00 237 ARG A O 1
ATOM 1857 N N . VAL A 1 238 ? 7.951 -16.101 -2.310 1.00 77.25 238 VAL A N 1
ATOM 1858 C CA . VAL A 1 238 ? 7.715 -14.707 -2.688 1.00 77.25 238 VAL A CA 1
ATOM 1859 C C . VAL A 1 238 ? 6.213 -14.460 -2.725 1.00 77.25 238 VAL A C 1
ATOM 1861 O O . VAL A 1 238 ? 5.489 -15.160 -3.424 1.00 77.25 238 VAL A O 1
ATOM 1864 N N . GLU A 1 239 ? 5.741 -13.485 -1.948 1.00 81.19 239 GLU A N 1
ATOM 1865 C CA . GLU A 1 239 ? 4.316 -13.121 -1.895 1.00 81.19 239 GLU A CA 1
ATOM 1866 C C . GLU A 1 239 ? 3.955 -12.066 -2.936 1.00 81.19 239 GLU A C 1
ATOM 1868 O O . GLU A 1 239 ? 2.816 -12.020 -3.396 1.00 81.19 239 GLU A O 1
ATOM 1873 N N . PHE A 1 240 ? 4.925 -11.247 -3.341 1.00 88.94 240 PHE A N 1
ATOM 1874 C CA . PHE A 1 240 ? 4.746 -10.245 -4.377 1.00 88.94 240 PHE A CA 1
ATOM 1875 C C . PHE A 1 240 ? 6.050 -9.957 -5.114 1.00 88.94 240 PHE A C 1
ATOM 1877 O O . PHE A 1 240 ? 7.142 -10.031 -4.546 1.00 88.94 240 PHE A O 1
ATOM 1884 N N . VAL A 1 241 ? 5.913 -9.581 -6.381 1.00 92.31 241 VAL A N 1
ATOM 1885 C CA . VAL A 1 241 ? 6.978 -8.995 -7.191 1.00 92.31 241 VAL A CA 1
ATOM 1886 C C . VAL A 1 241 ? 6.500 -7.641 -7.689 1.00 92.31 241 VAL A C 1
ATOM 1888 O O . VAL A 1 241 ? 5.522 -7.531 -8.432 1.00 92.31 241 VAL A O 1
ATOM 1891 N N . CYS A 1 242 ? 7.215 -6.603 -7.280 1.00 92.94 242 CYS A N 1
ATOM 1892 C CA . CYS A 1 242 ? 7.059 -5.262 -7.809 1.00 92.94 242 CYS A CA 1
ATOM 1893 C C . CYS A 1 242 ? 7.922 -5.095 -9.060 1.00 92.94 242 CYS A C 1
ATOM 1895 O O . CYS A 1 242 ? 9.059 -5.553 -9.117 1.00 92.94 242 CYS A O 1
ATOM 1897 N N . ASN A 1 243 ? 7.382 -4.391 -10.051 1.00 95.38 243 ASN A N 1
ATOM 1898 C CA . ASN A 1 243 ? 8.085 -4.030 -11.276 1.00 95.38 243 ASN A CA 1
ATOM 1899 C C . ASN A 1 243 ? 8.380 -2.527 -11.239 1.00 95.38 243 ASN A C 1
ATOM 1901 O O . ASN A 1 243 ? 7.558 -1.686 -11.624 1.00 95.38 243 ASN A O 1
ATOM 1905 N N . CYS A 1 244 ? 9.530 -2.202 -10.652 1.00 94.31 244 CYS A N 1
ATOM 1906 C CA . CYS A 1 244 ? 9.871 -0.873 -10.167 1.00 94.31 244 CYS A CA 1
ATOM 1907 C C . CYS A 1 244 ? 10.633 -0.051 -11.208 1.00 94.31 244 CYS A C 1
ATOM 1909 O O . CYS A 1 244 ? 11.555 -0.536 -11.857 1.00 94.31 244 CYS A O 1
ATOM 1911 N N . CYS A 1 245 ? 10.288 1.231 -11.308 1.00 92.19 245 CYS A N 1
ATOM 1912 C CA . CYS A 1 245 ? 11.067 2.238 -12.022 1.00 92.19 245 CYS A CA 1
ATOM 1913 C C . CYS A 1 245 ? 11.840 3.118 -11.028 1.00 92.19 245 CYS A C 1
ATOM 1915 O O . CYS A 1 245 ? 11.388 3.363 -9.904 1.00 92.19 245 CYS A O 1
ATOM 1917 N N . ALA A 1 246 ? 12.989 3.641 -11.457 1.00 88.25 246 ALA A N 1
ATOM 1918 C CA . ALA A 1 246 ? 13.828 4.507 -10.629 1.00 88.25 246 ALA A CA 1
ATOM 1919 C C . ALA A 1 246 ? 13.237 5.908 -10.389 1.00 88.25 246 ALA A C 1
ATOM 1921 O O . ALA A 1 246 ? 13.775 6.634 -9.556 1.00 88.25 246 ALA A O 1
ATOM 1922 N N . CYS A 1 247 ? 12.164 6.301 -11.085 1.00 88.50 247 CYS A N 1
ATOM 1923 C CA . CYS A 1 247 ? 11.516 7.608 -10.931 1.00 88.50 247 CYS A CA 1
ATOM 1924 C C . CYS A 1 247 ? 10.397 7.619 -9.876 1.00 88.50 247 CYS A C 1
ATOM 1926 O O . CYS A 1 247 ? 10.330 8.565 -9.099 1.00 88.50 247 CYS A O 1
ATOM 1928 N N . CYS A 1 248 ? 9.560 6.577 -9.801 1.00 90.38 248 CYS A N 1
ATOM 1929 C CA . CYS A 1 248 ? 8.381 6.572 -8.919 1.00 90.38 248 CYS A CA 1
ATOM 1930 C C . CYS A 1 248 ? 8.527 5.675 -7.688 1.00 90.38 248 CYS A C 1
ATOM 1932 O O . CYS A 1 248 ? 7.884 5.920 -6.677 1.00 90.38 248 CYS A O 1
ATOM 1934 N N . CYS A 1 249 ? 9.325 4.604 -7.743 1.00 88.88 249 CYS A N 1
ATOM 1935 C CA . CYS A 1 249 ? 9.413 3.683 -6.610 1.00 88.88 249 CYS A CA 1
ATOM 1936 C C . CYS A 1 249 ? 10.036 4.386 -5.393 1.00 88.88 249 CYS A C 1
ATOM 1938 O O . CYS A 1 249 ? 11.102 4.999 -5.524 1.00 88.88 249 CYS A O 1
ATOM 1940 N N . GLY A 1 250 ? 9.382 4.289 -4.231 1.00 80.50 250 GLY A N 1
ATOM 1941 C CA . GLY A 1 250 ? 9.908 4.792 -2.960 1.00 80.50 250 GLY A CA 1
ATOM 1942 C C . GLY A 1 250 ? 11.146 4.010 -2.527 1.00 80.50 250 GLY A C 1
ATOM 1943 O O . GLY A 1 250 ? 12.204 4.591 -2.342 1.00 80.50 250 GLY A O 1
ATOM 1944 N N . LEU A 1 251 ? 11.060 2.677 -2.496 1.00 80.62 251 LEU A N 1
ATOM 1945 C CA . LEU A 1 251 ? 12.158 1.807 -2.053 1.00 80.62 251 LEU A CA 1
ATOM 1946 C C . LEU A 1 251 ? 13.389 1.866 -2.965 1.00 80.62 251 LEU A C 1
ATOM 1948 O O . LEU A 1 251 ? 14.492 2.074 -2.486 1.00 80.62 251 LEU A O 1
ATOM 1952 N N . LEU A 1 252 ? 13.221 1.742 -4.283 1.00 82.62 252 LEU A N 1
ATOM 1953 C CA . LEU A 1 252 ? 14.340 1.914 -5.219 1.00 82.62 252 LEU A CA 1
ATOM 1954 C C . LEU A 1 252 ? 14.856 3.361 -5.198 1.00 82.62 252 LEU A C 1
ATOM 1956 O O . LEU A 1 252 ? 16.053 3.603 -5.322 1.00 82.62 252 LEU A O 1
ATOM 1960 N N . GLY A 1 253 ? 13.947 4.318 -4.996 1.00 80.62 253 GLY A N 1
ATOM 1961 C CA . GLY A 1 253 ? 14.250 5.738 -4.891 1.00 80.62 253 GLY A CA 1
ATOM 1962 C C . GLY A 1 253 ? 15.131 6.109 -3.706 1.00 80.62 253 GLY A C 1
ATOM 1963 O O . GLY A 1 253 ? 15.874 7.086 -3.813 1.00 80.62 253 GLY A O 1
ATOM 1964 N N . THR A 1 254 ? 15.103 5.358 -2.600 1.00 75.31 254 THR A N 1
ATOM 1965 C CA . THR A 1 254 ? 16.011 5.623 -1.472 1.00 75.31 254 THR A CA 1
ATOM 1966 C C . THR A 1 254 ? 17.469 5.488 -1.913 1.00 75.31 254 THR A C 1
ATOM 1968 O O . THR A 1 254 ? 18.293 6.326 -1.555 1.00 75.31 254 THR A O 1
ATOM 1971 N N . VAL A 1 255 ? 17.779 4.509 -2.767 1.00 77.81 255 VAL A N 1
ATOM 1972 C CA . VAL A 1 255 ? 19.120 4.299 -3.327 1.00 77.81 255 VAL A CA 1
ATOM 1973 C C . VAL A 1 255 ? 19.376 5.218 -4.521 1.00 77.81 255 VAL A C 1
ATOM 1975 O O . VAL A 1 255 ? 20.388 5.913 -4.550 1.00 77.81 255 VAL A O 1
ATOM 1978 N N . THR A 1 256 ? 18.462 5.275 -5.495 1.00 80.69 256 THR A N 1
ATOM 1979 C CA . THR A 1 256 ? 18.720 5.972 -6.768 1.00 80.69 256 THR A CA 1
ATOM 1980 C C . THR A 1 256 ? 18.554 7.489 -6.704 1.00 80.69 256 THR A C 1
ATOM 1982 O O . THR A 1 256 ? 19.214 8.192 -7.465 1.00 80.69 256 THR A O 1
ATOM 1985 N N . ARG A 1 257 ? 17.680 8.010 -5.829 1.00 82.44 257 ARG A N 1
ATOM 1986 C CA . ARG A 1 257 ? 17.359 9.449 -5.732 1.00 82.44 257 ARG A CA 1
ATOM 1987 C C . ARG A 1 257 ? 17.828 10.080 -4.423 1.00 82.44 257 ARG A C 1
ATOM 1989 O O . ARG A 1 257 ? 18.254 11.228 -4.433 1.00 82.44 257 ARG A O 1
ATOM 1996 N N . LEU A 1 258 ? 17.778 9.347 -3.307 1.00 75.50 258 LEU A N 1
ATOM 1997 C CA . LEU A 1 258 ? 18.134 9.872 -1.976 1.00 75.50 258 LEU A CA 1
ATOM 1998 C C . LEU A 1 258 ? 19.565 9.518 -1.522 1.00 75.50 258 LEU A C 1
ATOM 2000 O O . LEU A 1 258 ? 19.944 9.777 -0.371 1.00 75.50 258 LEU A O 1
ATOM 2004 N N . GLY A 1 259 ? 20.374 8.916 -2.401 1.00 71.56 259 GLY A N 1
ATOM 2005 C CA . GLY A 1 259 ? 21.769 8.561 -2.117 1.00 71.56 259 GLY A CA 1
ATOM 2006 C C . GLY A 1 259 ? 21.922 7.573 -0.955 1.00 71.56 259 GLY A C 1
ATOM 2007 O O . GLY A 1 259 ? 22.819 7.734 -0.123 1.00 71.56 259 GLY A O 1
ATOM 2008 N N . GLY A 1 260 ? 20.983 6.634 -0.816 1.00 67.69 260 GLY A N 1
ATOM 2009 C CA . GLY A 1 260 ? 21.087 5.445 0.036 1.00 67.69 260 GLY A CA 1
ATOM 2010 C C . GLY A 1 260 ? 22.202 4.509 -0.427 1.00 67.69 260 GLY A C 1
ATOM 2011 O O . GLY A 1 260 ? 22.693 4.624 -1.552 1.00 67.69 260 GLY A O 1
ATOM 2012 N N . ALA A 1 261 ? 22.636 3.593 0.440 1.00 65.62 261 ALA A N 1
ATOM 2013 C CA . ALA A 1 261 ? 23.691 2.665 0.068 1.00 65.62 261 ALA A CA 1
ATOM 2014 C C . ALA A 1 261 ? 23.115 1.586 -0.854 1.00 65.62 261 ALA A C 1
ATOM 2016 O O . ALA A 1 261 ? 22.093 0.981 -0.548 1.00 65.62 261 ALA A O 1
ATOM 2017 N N . ALA A 1 262 ? 23.805 1.272 -1.953 1.00 63.94 262 ALA A N 1
ATOM 2018 C CA . ALA A 1 262 ? 23.415 0.143 -2.801 1.00 63.94 262 ALA A CA 1
ATOM 2019 C C . ALA A 1 262 ? 23.359 -1.183 -2.015 1.00 63.94 262 ALA A C 1
ATOM 2021 O O . ALA A 1 262 ? 22.578 -2.057 -2.357 1.00 63.94 262 ALA A O 1
ATOM 2022 N N . ALA A 1 263 ? 24.123 -1.295 -0.919 1.00 62.28 263 ALA A N 1
ATOM 2023 C CA . ALA A 1 263 ? 24.096 -2.431 0.004 1.00 62.28 263 ALA A CA 1
ATOM 2024 C C . ALA A 1 263 ? 22.749 -2.632 0.734 1.00 62.28 263 ALA A C 1
ATOM 2026 O O . ALA A 1 263 ? 22.537 -3.693 1.320 1.00 62.28 263 ALA A O 1
ATOM 2027 N N . ASP A 1 264 ? 21.851 -1.642 0.705 1.00 62.84 264 ASP A N 1
ATOM 2028 C CA . ASP A 1 264 ? 20.498 -1.748 1.265 1.00 62.84 264 ASP A CA 1
ATOM 2029 C C . ASP A 1 264 ? 19.539 -2.512 0.326 1.00 62.84 264 ASP A C 1
ATOM 2031 O O . ASP A 1 264 ? 18.451 -2.916 0.742 1.00 62.84 264 ASP A O 1
ATOM 2035 N N . ILE A 1 265 ? 19.955 -2.752 -0.926 1.00 63.19 265 ILE A N 1
ATOM 2036 C CA . ILE A 1 265 ? 19.269 -3.598 -1.906 1.00 63.19 265 ILE A CA 1
ATOM 2037 C C . ILE A 1 265 ? 20.185 -4.779 -2.249 1.00 63.19 265 ILE A C 1
ATOM 2039 O O . ILE A 1 265 ? 21.237 -4.621 -2.863 1.00 63.19 265 ILE A O 1
ATOM 2043 N N . ALA A 1 266 ? 19.776 -5.985 -1.871 1.00 62.59 266 ALA A N 1
ATOM 2044 C CA . ALA A 1 266 ? 20.452 -7.206 -2.276 1.00 62.59 266 ALA A CA 1
ATOM 2045 C C . ALA A 1 266 ? 20.212 -7.479 -3.772 1.00 62.59 266 ALA A C 1
ATOM 2047 O O . ALA A 1 266 ? 19.099 -7.328 -4.275 1.00 62.59 266 ALA A O 1
ATOM 2048 N N . SER A 1 267 ? 21.249 -7.919 -4.477 1.00 59.06 267 SER A N 1
ATOM 2049 C CA . SER A 1 267 ? 21.107 -8.634 -5.748 1.00 59.06 267 SER A CA 1
ATOM 2050 C C . SER A 1 267 ? 21.462 -10.083 -5.483 1.00 59.06 267 SER A C 1
ATOM 2052 O O . SER A 1 267 ? 22.449 -10.337 -4.786 1.00 59.06 267 SER A O 1
ATOM 2054 N N . ASN A 1 268 ? 20.670 -11.002 -6.028 1.00 52.22 268 ASN A N 1
ATOM 2055 C CA . ASN A 1 268 ? 21.119 -12.382 -6.190 1.00 52.22 268 ASN A CA 1
ATOM 2056 C C . ASN A 1 268 ? 22.183 -12.475 -7.290 1.00 52.22 268 ASN A C 1
ATOM 2058 O O . ASN A 1 268 ? 22.241 -11.544 -8.135 1.00 52.22 268 ASN A O 1
#

Solvent-accessible surface area (backbone atoms only — not comparable to full-atom values): 14547 Å² total; per-residue (Å²): 131,57,61,53,56,53,38,39,55,55,36,38,72,40,97,62,36,45,69,90,52,72,41,55,46,51,49,46,59,73,76,33,55,74,68,54,34,54,54,51,65,48,43,37,84,46,84,33,48,42,66,62,37,12,64,70,62,76,47,56,48,67,57,47,50,53,54,48,50,59,34,25,62,54,33,48,27,48,72,51,76,61,93,94,40,52,30,35,19,42,44,40,49,52,89,23,51,57,42,41,39,44,29,27,63,94,74,56,100,62,67,56,71,60,51,16,53,34,52,52,49,34,34,74,75,46,44,43,57,54,56,57,71,42,89,60,48,54,60,74,91,56,104,58,101,65,90,53,77,12,46,40,32,47,51,55,72,68,57,54,50,52,49,55,73,70,44,88,35,36,16,42,22,48,35,23,42,48,66,36,57,64,81,67,91,67,76,50,75,40,22,36,25,21,41,68,50,13,52,52,31,34,76,54,57,33,32,42,77,50,53,64,71,56,54,53,50,35,50,50,52,33,48,77,66,69,32,45,39,32,31,48,63,72,82,98,61,68,48,45,39,42,57,39,45,71,85,43,27,66,78,57,18,28,38,73,70,65,73,33,60,66,85,67,46,44,69,122

Secondary structure (DSSP, 8-state):
--HHHHHHHHHHTSTT-----HHHHHHHHHH--HHHHHHHHT--SS-EEHHHHHHHHTS-HHHHHHHHHHHHHTTSEEEEESSS-EEEEE--IIIIITHHHHTTTTTS-S-HHHHHHHHHHHIIIIIHHHHHHS-------SSS-----PPEEEE-HHHHHHHHHH-S-EEEE--HHHHHH----S-STTEEEEHHHHHHHHHTTSSEEE-HHHHHHHHHHHHHTTPEEEE---SS--SEEEEE-TTT-HHHHHHHTS---GGGEEE-

pLDDT: mean 87.24, std 15.79, range [30.8, 98.5]

Nearest PDB structures (foldseek):
  2kko-assembly1_A  TM=7.088E-01  e=3.921E-02  Mycobacterium tuberculosis variant bovis
  1r22-assembly1_B  TM=7.013E-01  e=6.196E-02  Synechococcus elongatus PCC 7942 = FACHB-805
  2kko-assembly1_B  TM=6.440E-01  e=6.196E-02  Mycobacterium tuberculosis variant bovis
  4omz-assembly2_C  TM=6.085E-01  e=1.030E-01  Sinorhizobium fredii
  4a6d-assembly1_A  TM=3.640E-01  e=4.125E-02  Homo sapiens

Mean predicted aligned error: 6.05 Å

Foldseek 3Di:
DQLLVLLLVVLCVDLLHRDDDVLSSVLCVQLDDSVLSLLLSLFAQAWDWLVSSCVSSVHDSVVSVVSQVVSVLQQQWDWDDDPNTIIIHGAHPPPGSQQQNLLCPVPDPTPLQSSLVSVVCSCVPPSLVSVLVDLDQVADNDPDPDSDRFFKEWDDLVVQLVQLVPFPWKWWTFGSLCSSHVPDDQDGGQKMFGDPLRVSCCVSVSTNTDHSVVNNVSSVSLVVSVFTWIARDDDDHTGITDRDDCPRDSNNVSVNPVVHDPVSYHYD

Radius of gyration: 18.0 Å; Cα contacts (8 Å, |Δi|>4): 465; chains: 1; bounding box: 44×41×47 Å